Protein AF-A0A545AW33-F1 (afdb_monomer)

Secondary structure (DSSP, 8-state):
--HHHHHHHHHHHHHHHHHHHHHHHHHHHHHHHHHHHHS-------------S--PPPS---S------------PPPSS---TTTHHHHHHHHTTTT--S-------------PPPP---------PPP-PPPP---------PPPPP--------HHHHHHHHHHHHHHHHHHHHHHHHHHHHHHHHHHTS-HHHHHHHHHHHHHHHHHHHHHHHHHHHHHHHHHHHHHHHHHHHHHHHHHHHHHHHHHHHTS-SSS-HHHHH-HHHHHHHHHHHHS-GGG-PPPPHHHHHHHHHTTEEEEE-TTS-EEEEE-----HHHHHHHHHHHHHHHHHHTTS------

Radius of gyration: 37.89 Å; Cα contacts (8 Å, |Δi|>4): 100; chains: 1; bounding box: 106×71×107 Å

Mean predicted aligned error: 19.41 Å

Sequence (346 aa):
MPSSVLLALVVAAGVLILMPALAHRYDTALRGQAELRASSMRVLPRERRRRTVPSGGPVRPPTSLIVPAAVRTAHGVTAEGRDLTAVRASLVREVLDGAGAGAPVSGARTRVRVRRPANGNRPTSAVPIPVSAMPVAANRPVSVVPAPPSARPTVVPAAAVRRAAELQRARRRRLVLILAALVVGQAVVGLFLGAAFLIGAVVSAVVAAGLLGRLRAVAAERQKREAQERHAQALVARARAHRAEAFVRRALRQVPAGADREAWLGSEAVGAAAGWLAMPRAERERPARDVVRVLAAAGREVYLAADGAWAVRPVAVATRDSVRRDAVARREARAAEARLPRVVNG

Foldseek 3Di:
DPPVVVVVVVVVVVCVVCVVVVVVVVVVVVVVVVCVVVCPPPPPPPPPDPPPDDDPDDPDDPDDDPDDDDDDDDDDDDPDDDDPVVVVVVVVVVVVVPPDDDDDDDDDDDDDDDDDDDDDDDDDDDDDDDDDDDDDDDDDDDPPDPDPPDDDPPPDPPVVVVVVVVVVVVVVVVVVVVVVVVLVVLVVVLVPVDDVSVVVNVVVVVVVVVVVVVVVVVVVVVVVVVVVVVVVVVVLLVVLLVVLLVLLVVLLVPQPPPDPVCVVLDPVLSSLLSVLRSDDQVPRDDRDPSNQVSQVSSQWHWDQDPVRTIDIDRNPPCPVVNVVVVVVVVVVVVVVVVPPPPPPDD

pLDDT: mean 71.23, std 19.57, range [34.59, 97.12]

InterPro domains:
  IPR053779 Gephyrin-like molybdotransferase receptor GlpR [PF28211] (2-258)

Solvent-accessible surface area (backbone atoms only — not comparable to full-atom values): 21928 Å² total; per-residue (Å²): 130,65,68,68,57,56,52,51,50,52,51,51,50,52,52,62,68,45,43,63,63,54,50,52,58,52,47,50,53,51,47,50,52,46,47,56,67,69,46,65,76,74,75,69,77,78,73,74,75,80,73,94,61,98,66,86,74,76,90,77,74,80,94,75,79,93,71,89,89,77,90,89,83,85,87,82,84,72,98,62,102,66,79,67,71,60,62,60,56,52,62,59,47,63,70,64,72,72,78,79,82,90,84,92,76,84,90,77,90,80,81,84,78,85,80,79,84,80,90,76,88,80,85,90,79,90,76,91,77,89,79,81,87,74,84,85,76,78,89,72,84,78,80,77,75,78,77,74,80,76,76,72,79,78,77,74,56,72,68,59,58,52,55,53,55,52,53,53,53,55,52,51,52,52,54,51,51,53,50,50,50,50,52,51,51,52,51,57,56,40,71,74,69,45,77,75,42,56,59,53,50,53,53,49,49,52,52,50,51,52,51,51,50,53,53,48,52,56,50,50,53,51,51,50,50,53,49,51,51,50,52,52,52,50,51,53,49,52,57,34,36,53,50,25,42,53,47,53,56,52,30,55,68,70,44,78,88,85,60,74,54,65,80,73,58,39,73,64,31,54,49,50,34,19,53,58,60,35,45,57,55,90,73,36,65,87,72,55,72,55,30,52,50,53,36,43,64,42,46,26,41,78,44,76,41,96,86,73,29,50,43,77,42,72,47,73,74,67,46,71,64,51,52,48,49,52,52,48,51,52,50,51,53,54,54,53,60,72,65,51,78,82,80,75,83,126

Structure (mmCIF, N/CA/C/O backbone):
data_AF-A0A545AW33-F1
#
_entry.id   AF-A0A545AW33-F1
#
loop_
_atom_site.group_PDB
_atom_site.id
_atom_site.type_symbol
_atom_site.label_atom_id
_atom_site.label_alt_id
_atom_site.label_comp_id
_atom_site.label_asym_id
_atom_site.label_entity_id
_atom_site.label_seq_id
_atom_site.pdbx_PDB_ins_code
_atom_site.Cartn_x
_atom_site.Cartn_y
_atom_site.Cartn_z
_atom_site.occupancy
_atom_site.B_iso_or_equiv
_atom_site.auth_seq_id
_atom_site.auth_comp_id
_atom_site.auth_asym_id
_atom_site.auth_atom_id
_atom_site.pdbx_PDB_model_num
ATOM 1 N N . MET A 1 1 ? 33.187 8.776 -54.101 1.00 64.44 1 MET A N 1
ATOM 2 C CA . MET A 1 1 ? 31.846 8.243 -53.766 1.00 64.44 1 MET A CA 1
ATOM 3 C C . MET A 1 1 ? 30.802 8.981 -54.587 1.00 64.44 1 MET A C 1
ATOM 5 O O . MET A 1 1 ? 30.970 10.185 -54.748 1.00 64.44 1 MET A O 1
ATOM 9 N N . PRO A 1 2 ? 29.767 8.306 -55.115 1.00 78.69 2 PRO A N 1
ATOM 10 C CA . PRO A 1 2 ? 28.692 8.983 -55.836 1.00 78.69 2 PRO A CA 1
ATOM 11 C C . PRO A 1 2 ? 27.936 9.930 -54.892 1.00 78.69 2 PRO A C 1
ATOM 13 O O . PRO A 1 2 ? 27.683 9.599 -53.732 1.00 78.69 2 PRO A O 1
ATOM 16 N N . SER A 1 3 ? 27.591 11.119 -55.384 1.00 81.75 3 SER A N 1
ATOM 17 C CA . SER A 1 3 ? 26.917 12.191 -54.632 1.00 81.75 3 SER A CA 1
ATOM 18 C C . SER A 1 3 ? 25.607 11.741 -53.974 1.00 81.75 3 SER A C 1
ATOM 20 O O . SER A 1 3 ? 25.269 12.208 -52.887 1.00 81.75 3 SER A O 1
ATOM 22 N N . SER A 1 4 ? 24.915 10.771 -54.574 1.00 73.81 4 SER A N 1
ATOM 23 C CA . SER A 1 4 ? 23.708 10.142 -54.028 1.00 73.81 4 SER A CA 1
ATOM 24 C C . SER A 1 4 ? 23.933 9.462 -52.672 1.00 73.81 4 SER A C 1
ATOM 26 O O . SER A 1 4 ? 23.062 9.524 -51.807 1.00 73.81 4 SER A O 1
ATOM 28 N N . VAL A 1 5 ? 25.110 8.871 -52.444 1.00 83.31 5 VAL A N 1
ATOM 29 C CA . VAL A 1 5 ? 25.448 8.203 -51.175 1.00 83.31 5 VAL A CA 1
ATOM 30 C C . VAL A 1 5 ? 25.706 9.226 -50.072 1.00 83.31 5 VAL A C 1
ATOM 32 O O . VAL A 1 5 ? 25.250 9.041 -48.945 1.00 83.31 5 VAL A O 1
ATOM 35 N N . LEU A 1 6 ? 26.368 10.340 -50.398 1.00 81.50 6 LEU A N 1
ATOM 36 C CA . LEU A 1 6 ? 26.560 11.443 -49.452 1.00 81.50 6 LEU A CA 1
ATOM 37 C C . LEU A 1 6 ? 25.220 12.059 -49.046 1.00 81.50 6 LEU A C 1
ATOM 39 O O . LEU A 1 6 ? 24.986 12.300 -47.864 1.00 81.50 6 LEU A O 1
ATOM 43 N N . LEU A 1 7 ? 24.317 12.250 -50.007 1.00 83.06 7 LEU A N 1
ATOM 44 C CA . LEU A 1 7 ? 23.007 12.836 -49.744 1.00 83.06 7 LEU A CA 1
ATOM 45 C C . LEU A 1 7 ? 22.130 11.900 -48.895 1.00 83.06 7 LEU A C 1
ATOM 47 O O . LEU A 1 7 ? 21.500 12.352 -47.940 1.00 83.06 7 LEU A O 1
ATOM 51 N N . ALA A 1 8 ? 22.169 10.590 -49.158 1.00 81.81 8 ALA A N 1
ATOM 52 C CA . ALA A 1 8 ? 21.489 9.590 -48.334 1.00 81.81 8 ALA A CA 1
ATOM 53 C C . ALA A 1 8 ? 22.017 9.562 -46.889 1.00 81.81 8 ALA A C 1
ATOM 55 O O . ALA A 1 8 ? 21.226 9.488 -45.948 1.00 81.81 8 ALA A O 1
ATOM 56 N N . LEU A 1 9 ? 23.335 9.678 -46.697 1.00 84.12 9 LEU A N 1
ATOM 57 C CA . LEU A 1 9 ? 23.948 9.730 -45.367 1.00 84.12 9 LEU A CA 1
ATOM 58 C C . LEU A 1 9 ? 23.568 11.000 -44.601 1.00 84.12 9 LEU A C 1
ATOM 60 O O . LEU A 1 9 ? 23.257 10.920 -43.413 1.00 84.12 9 LEU A O 1
ATOM 64 N N . VAL A 1 10 ? 23.534 12.154 -45.271 1.00 86.81 10 VAL A N 1
ATOM 65 C CA . VAL A 1 10 ? 23.119 13.426 -44.656 1.00 86.81 10 VAL A CA 1
ATOM 66 C C . VAL A 1 10 ? 21.647 13.380 -44.245 1.00 86.81 10 VAL A C 1
ATOM 68 O O . VAL A 1 10 ? 21.312 13.772 -43.126 1.00 86.81 10 VAL A O 1
ATOM 71 N N . VAL A 1 11 ? 20.770 12.846 -45.099 1.00 90.38 11 VAL A N 1
ATOM 72 C CA . VAL A 1 11 ? 19.343 12.691 -44.775 1.00 90.38 11 VAL A CA 1
ATOM 73 C C . VAL A 1 11 ? 19.150 11.708 -43.618 1.00 90.38 11 VAL A C 1
ATOM 75 O O . VAL A 1 11 ? 18.436 12.021 -42.665 1.00 90.38 11 VAL A O 1
ATOM 78 N N . ALA A 1 12 ? 19.819 10.553 -43.646 1.00 82.50 12 ALA A N 1
ATOM 79 C CA . ALA A 1 12 ? 19.737 9.566 -42.572 1.00 82.50 12 ALA A CA 1
ATOM 80 C C . ALA A 1 12 ? 20.233 10.134 -41.231 1.00 82.50 12 ALA A C 1
ATOM 82 O O . ALA A 1 12 ? 19.574 9.949 -40.207 1.00 82.50 12 ALA A O 1
ATOM 83 N N . ALA A 1 13 ? 21.342 10.882 -41.236 1.00 87.75 13 ALA A N 1
ATOM 84 C CA . ALA A 1 13 ? 21.862 11.560 -40.050 1.00 87.75 13 ALA A CA 1
ATOM 85 C C . ALA A 1 13 ? 20.891 12.634 -39.531 1.00 87.75 13 ALA A C 1
ATOM 87 O O . ALA A 1 13 ? 20.625 12.691 -38.329 1.00 87.75 13 ALA A O 1
ATOM 88 N N . GLY A 1 14 ? 20.301 13.431 -40.428 1.00 86.00 14 GLY A N 1
ATOM 89 C CA . GLY A 1 14 ? 19.296 14.436 -40.076 1.00 86.00 14 GLY A CA 1
ATOM 90 C C . GLY A 1 14 ? 18.062 13.826 -39.405 1.00 86.00 14 GLY A C 1
ATOM 91 O O . GLY A 1 14 ? 17.615 14.313 -38.365 1.00 86.00 14 GLY A O 1
ATOM 92 N N . VAL A 1 15 ? 17.552 12.711 -39.934 1.00 84.00 15 VAL A N 1
ATOM 93 C CA . VAL A 1 15 ? 16.412 11.989 -39.340 1.00 84.00 15 VAL A CA 1
ATOM 94 C C . VAL A 1 15 ? 16.775 11.399 -37.974 1.00 84.00 15 VAL A C 1
ATOM 96 O O . VAL A 1 15 ? 15.975 11.487 -37.038 1.00 84.00 15 VAL A O 1
ATOM 99 N N . LEU A 1 16 ? 17.984 10.849 -37.821 1.00 82.44 16 LEU A N 1
ATOM 100 C CA . LEU A 1 16 ? 18.437 10.267 -36.554 1.00 82.44 16 LEU A CA 1
ATOM 101 C C . LEU A 1 16 ? 18.544 11.321 -35.440 1.00 82.44 16 LEU A C 1
ATOM 103 O O . LEU A 1 16 ? 18.151 11.059 -34.303 1.00 82.44 16 LEU A O 1
ATOM 107 N N . ILE A 1 17 ? 19.027 12.521 -35.777 1.00 86.06 17 ILE A N 1
ATOM 108 C CA . ILE A 1 17 ? 19.131 13.659 -34.850 1.00 86.06 17 ILE A CA 1
ATOM 109 C C . ILE A 1 17 ? 17.742 14.173 -34.447 1.00 86.06 17 ILE A C 1
ATOM 111 O O . ILE A 1 17 ? 17.549 14.590 -33.304 1.00 86.06 17 ILE A O 1
ATOM 115 N N . LEU A 1 18 ? 16.757 14.118 -35.349 1.00 77.19 18 LEU A N 1
ATOM 116 C CA . LEU A 1 18 ? 15.398 14.601 -35.083 1.00 77.19 18 LEU A CA 1
ATOM 117 C C . LEU A 1 18 ? 14.534 13.593 -34.303 1.00 77.19 18 LEU A C 1
ATOM 119 O O . LEU A 1 18 ? 13.538 13.968 -33.675 1.00 77.19 18 LEU A O 1
ATOM 123 N N . MET A 1 19 ? 14.916 12.315 -34.300 1.00 74.56 19 MET A N 1
ATOM 124 C CA . MET A 1 19 ? 14.133 11.240 -33.692 1.00 74.56 19 MET A CA 1
ATOM 125 C C . MET A 1 19 ? 13.855 11.424 -32.181 1.00 74.56 19 MET A C 1
ATOM 127 O O . MET A 1 19 ? 12.714 11.205 -31.767 1.00 74.56 19 MET A O 1
ATOM 131 N N . PRO A 1 20 ? 14.805 11.877 -31.334 1.00 69.00 20 PRO A N 1
ATOM 132 C CA . PRO A 1 20 ? 14.549 12.128 -29.914 1.00 69.00 20 PRO A CA 1
ATOM 133 C C . PRO A 1 20 ? 13.542 13.260 -29.677 1.00 69.00 20 PRO A C 1
ATOM 135 O O . PRO A 1 20 ? 12.735 13.183 -28.750 1.00 69.00 20 PRO A O 1
ATOM 138 N N . ALA A 1 21 ? 13.555 14.294 -30.526 1.00 70.38 21 ALA A N 1
ATOM 139 C CA . ALA A 1 21 ? 12.619 15.413 -30.436 1.00 70.38 21 ALA A CA 1
ATOM 140 C C . ALA A 1 21 ? 11.190 14.979 -30.801 1.00 70.38 21 ALA A C 1
ATOM 142 O O . ALA A 1 21 ? 10.225 15.364 -30.134 1.00 70.38 21 ALA A O 1
ATOM 143 N N . LEU A 1 22 ? 11.060 14.113 -31.811 1.00 68.12 22 LEU A N 1
ATOM 144 C CA . LEU A 1 22 ? 9.791 13.486 -32.180 1.00 68.12 22 LEU A CA 1
ATOM 145 C C . LEU A 1 22 ? 9.296 12.537 -31.082 1.00 68.12 22 LEU A C 1
ATOM 147 O O . LEU A 1 22 ? 8.129 12.605 -30.693 1.00 68.12 22 LEU A O 1
ATOM 151 N N . ALA A 1 23 ? 10.186 11.716 -30.521 1.00 72.88 23 ALA A N 1
ATOM 152 C CA . ALA A 1 23 ? 9.851 10.812 -29.427 1.00 72.88 23 ALA A CA 1
ATOM 153 C C . ALA A 1 23 ? 9.357 11.580 -28.193 1.00 72.88 23 ALA A C 1
ATOM 155 O O . ALA A 1 23 ? 8.345 11.196 -27.619 1.00 72.88 23 ALA A O 1
ATOM 156 N N . HIS A 1 24 ? 9.988 12.701 -27.822 1.00 71.69 24 HIS A N 1
ATOM 157 C CA . HIS A 1 24 ? 9.529 13.517 -26.693 1.00 71.69 24 HIS A CA 1
ATOM 158 C C . HIS A 1 24 ? 8.137 14.122 -26.895 1.00 71.69 24 HIS A C 1
ATOM 160 O O . HIS A 1 24 ? 7.363 14.146 -25.939 1.00 71.69 24 HIS A O 1
ATOM 166 N N . ARG A 1 25 ? 7.778 14.557 -28.110 1.00 67.19 25 ARG A N 1
ATOM 167 C CA . ARG A 1 25 ? 6.422 15.070 -28.387 1.00 67.19 25 ARG A CA 1
ATOM 168 C C . ARG A 1 25 ? 5.348 13.985 -28.332 1.00 67.19 25 ARG A C 1
ATOM 170 O O . ARG A 1 25 ? 4.241 14.245 -27.869 1.00 67.19 25 ARG A O 1
ATOM 177 N N . TYR A 1 26 ? 5.662 12.773 -28.779 1.00 61.72 26 TYR A N 1
ATOM 178 C CA . TYR A 1 26 ? 4.726 11.656 -28.660 1.00 61.72 26 TYR A CA 1
ATOM 179 C C . TYR A 1 26 ? 4.608 11.160 -27.218 1.00 61.72 26 TYR A C 1
ATOM 181 O O . TYR A 1 26 ? 3.514 10.813 -26.772 1.00 61.72 26 TYR A O 1
ATOM 189 N N . ASP A 1 27 ? 5.705 11.186 -26.460 1.00 64.88 27 ASP A N 1
ATOM 190 C CA . ASP A 1 27 ? 5.704 10.752 -25.067 1.00 64.88 27 ASP A CA 1
ATOM 191 C C . ASP A 1 27 ? 4.946 11.742 -24.170 1.00 64.88 27 ASP A C 1
ATOM 193 O O . ASP A 1 27 ? 4.260 11.308 -23.254 1.00 64.88 27 ASP A O 1
ATOM 197 N N . THR A 1 28 ? 4.960 13.056 -24.438 1.00 68.31 28 THR A N 1
ATOM 198 C CA . THR A 1 28 ? 4.117 14.013 -23.690 1.00 68.31 28 THR A CA 1
ATOM 199 C C . THR A 1 28 ? 2.630 13.815 -23.963 1.00 68.31 28 THR A C 1
ATOM 201 O O . THR A 1 28 ? 1.834 13.908 -23.031 1.00 68.31 28 THR A O 1
ATOM 204 N N . ALA A 1 29 ? 2.242 13.475 -25.194 1.00 66.81 29 ALA A N 1
ATOM 205 C CA . ALA A 1 29 ? 0.855 13.148 -25.522 1.00 66.81 29 ALA A CA 1
ATOM 206 C C . ALA A 1 29 ? 0.405 11.837 -24.8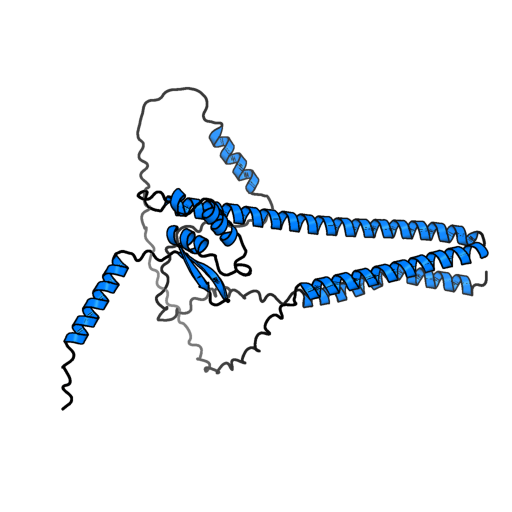52 1.00 66.81 29 ALA A C 1
ATOM 208 O O . ALA A 1 29 ? -0.673 11.776 -24.257 1.00 66.81 29 ALA A O 1
ATOM 209 N N . LEU A 1 30 ? 1.250 10.802 -24.878 1.00 62.47 30 LEU A N 1
ATOM 210 C CA . LEU A 1 30 ? 0.979 9.526 -24.212 1.00 62.47 30 LEU A CA 1
ATOM 211 C C . LEU A 1 30 ? 0.976 9.660 -22.688 1.00 62.47 30 LEU A C 1
ATOM 213 O O . LEU A 1 30 ? 0.156 9.032 -22.020 1.00 62.47 30 LEU A O 1
ATOM 217 N N . ARG A 1 31 ? 1.846 10.505 -22.134 1.00 71.06 31 ARG A N 1
ATOM 218 C CA . ARG A 1 31 ? 1.913 10.802 -20.701 1.00 71.06 31 ARG A CA 1
ATOM 219 C C . ARG A 1 31 ? 0.747 11.670 -20.255 1.00 71.06 31 ARG A C 1
ATOM 221 O O . ARG A 1 31 ? 0.170 11.359 -19.228 1.00 71.06 31 ARG A O 1
ATOM 228 N N . GLY A 1 32 ? 0.310 12.631 -21.069 1.00 71.06 32 GLY A N 1
ATOM 229 C CA . GLY A 1 32 ? -0.925 13.384 -20.852 1.00 71.06 32 GLY A CA 1
ATOM 230 C C . GLY A 1 32 ? -2.165 12.488 -20.898 1.00 71.06 32 GLY A C 1
ATOM 231 O O . GLY A 1 32 ? -3.019 12.576 -20.024 1.00 71.06 32 GLY A O 1
ATOM 232 N N . GLN A 1 33 ? -2.251 11.544 -21.841 1.00 67.62 33 GLN A N 1
ATOM 233 C CA . GLN A 1 33 ? -3.341 10.558 -21.866 1.00 67.62 33 GLN A CA 1
ATOM 234 C C . GLN A 1 33 ? -3.271 9.559 -20.705 1.00 67.62 33 GLN A C 1
ATOM 236 O O . GLN A 1 33 ? -4.307 9.161 -20.173 1.00 67.62 33 GLN A O 1
ATOM 241 N N . ALA A 1 34 ? -2.071 9.137 -20.302 1.00 66.31 34 ALA A N 1
ATOM 242 C CA . ALA A 1 34 ? -1.880 8.280 -19.137 1.00 66.31 34 ALA A CA 1
ATOM 243 C C . ALA A 1 34 ? -2.221 9.022 -17.839 1.00 66.31 34 ALA A C 1
ATOM 245 O O . ALA A 1 34 ? -2.851 8.438 -16.965 1.00 66.31 34 ALA A O 1
ATOM 246 N N . GLU A 1 35 ? -1.886 10.307 -17.737 1.00 62.84 35 GLU A N 1
ATOM 247 C CA . GLU A 1 35 ? -2.271 11.185 -16.635 1.00 62.84 35 GLU A CA 1
ATOM 248 C C . GLU A 1 35 ? -3.772 11.456 -16.637 1.00 62.84 35 GLU A C 1
ATOM 250 O O . GLU A 1 35 ? -4.360 11.433 -15.572 1.00 62.84 35 GLU A O 1
ATOM 255 N N . LEU A 1 36 ? -4.438 11.602 -17.783 1.00 70.44 36 LEU A N 1
ATOM 256 C CA . LEU A 1 36 ? -5.902 11.710 -17.843 1.00 70.44 36 LEU A CA 1
ATOM 257 C C . LEU A 1 36 ? -6.609 10.397 -17.468 1.00 70.44 36 LEU A C 1
ATOM 259 O O . LEU A 1 36 ? -7.690 10.424 -16.888 1.00 70.44 36 LEU A O 1
ATOM 263 N N . ARG A 1 37 ? -6.008 9.238 -17.773 1.00 63.75 37 ARG A N 1
ATOM 264 C CA . ARG A 1 37 ? -6.542 7.921 -17.376 1.00 63.75 37 ARG A CA 1
ATOM 265 C C . ARG A 1 37 ? -6.257 7.577 -15.912 1.00 63.75 37 ARG A C 1
ATOM 267 O O . ARG A 1 37 ? -7.078 6.922 -15.280 1.00 63.75 37 ARG A O 1
ATOM 274 N N . ALA A 1 38 ? -5.102 7.983 -15.384 1.00 59.34 38 ALA A N 1
ATOM 275 C CA . ALA A 1 38 ? -4.698 7.740 -13.997 1.00 59.34 38 ALA A CA 1
ATOM 276 C C . ALA A 1 38 ? -5.258 8.798 -13.037 1.00 59.34 38 ALA A C 1
ATOM 278 O O . ALA A 1 38 ? -5.624 8.488 -11.905 1.00 59.34 38 ALA A O 1
ATOM 279 N N . SER A 1 39 ? -5.375 10.041 -13.497 1.00 46.09 39 SER A N 1
ATOM 280 C CA . SER A 1 39 ? -6.126 11.101 -12.841 1.00 46.09 39 SER A CA 1
ATOM 281 C C . SER A 1 39 ? -7.592 10.889 -13.189 1.00 46.09 39 SER A C 1
ATOM 283 O O . SER A 1 39 ? -8.178 11.586 -14.013 1.00 46.09 39 SER A O 1
ATOM 285 N N . SER A 1 40 ? -8.198 9.890 -12.542 1.00 52.78 40 SER A N 1
ATOM 286 C CA . SER A 1 40 ? -9.636 9.887 -12.303 1.00 52.78 40 SER A CA 1
ATOM 287 C C . SER A 1 40 ? -9.937 11.210 -11.619 1.00 52.78 40 SER A C 1
ATOM 289 O O . SER A 1 40 ? -9.693 11.338 -10.418 1.00 52.78 40 SER A O 1
ATOM 291 N N . MET A 1 41 ? -10.317 12.195 -12.432 1.00 47.88 41 MET A N 1
ATOM 292 C CA . MET A 1 41 ? -10.675 13.566 -12.115 1.00 47.88 41 MET A CA 1
ATOM 293 C C . MET A 1 41 ? -11.157 13.622 -10.670 1.00 47.88 41 MET A C 1
ATOM 295 O O . MET A 1 41 ? -12.311 13.317 -10.368 1.00 47.88 41 MET A O 1
ATOM 299 N N . ARG A 1 42 ? -10.220 13.883 -9.746 1.00 49.56 42 ARG A N 1
ATOM 300 C CA . ARG A 1 42 ? -10.541 14.021 -8.334 1.00 49.56 42 ARG A CA 1
ATOM 301 C C . ARG A 1 42 ? -11.312 15.316 -8.341 1.00 49.56 42 ARG A C 1
ATOM 303 O O . ARG A 1 42 ? -10.714 16.385 -8.436 1.00 49.56 42 ARG A O 1
ATOM 310 N N . VAL A 1 43 ? -12.634 15.196 -8.397 1.00 48.41 43 VAL A N 1
ATOM 311 C CA . VAL A 1 43 ? -13.564 16.293 -8.209 1.00 48.41 43 VAL A CA 1
ATOM 312 C C . VAL A 1 43 ? -13.150 16.884 -6.875 1.00 48.41 43 VAL A C 1
ATOM 314 O O . VAL A 1 43 ? -13.472 16.343 -5.821 1.00 48.41 43 VAL A O 1
ATOM 317 N N . LEU A 1 44 ? -12.323 17.929 -6.929 1.00 52.50 44 LEU A N 1
ATOM 318 C CA . LEU A 1 44 ? -12.083 18.800 -5.803 1.00 52.50 44 LEU A CA 1
ATOM 319 C C . LEU A 1 44 ? -13.489 19.226 -5.402 1.00 52.50 44 LEU A C 1
ATOM 321 O O . LEU A 1 44 ? -14.168 19.852 -6.227 1.00 52.50 44 LEU A O 1
ATOM 325 N N . PRO A 1 45 ? -13.988 18.830 -4.218 1.00 51.44 45 PRO A N 1
ATOM 326 C CA . PRO A 1 45 ? -15.232 19.387 -3.741 1.00 51.44 45 PRO A CA 1
ATOM 327 C C . PRO A 1 45 ? -15.010 20.895 -3.763 1.00 51.44 45 PRO A C 1
ATOM 329 O O . PRO A 1 45 ? -14.112 21.411 -3.099 1.00 51.44 45 PRO A O 1
ATOM 332 N N . ARG A 1 46 ? -15.748 21.590 -4.634 1.00 52.75 46 ARG A N 1
ATOM 333 C CA . ARG A 1 46 ? -15.773 23.047 -4.677 1.00 52.75 46 ARG A CA 1
ATOM 334 C C . ARG A 1 46 ? -16.361 23.462 -3.339 1.00 52.75 46 ARG A C 1
ATOM 336 O O . ARG A 1 46 ? -17.577 23.557 -3.187 1.00 52.75 46 ARG A O 1
ATOM 343 N N . GLU A 1 47 ? -15.497 23.630 -2.348 1.00 53.59 47 GLU A N 1
ATOM 344 C CA . GLU A 1 47 ? -15.858 24.223 -1.080 1.00 53.59 47 GLU A CA 1
ATOM 345 C C . GLU A 1 47 ? -16.351 25.623 -1.425 1.00 53.59 47 GLU A C 1
ATOM 347 O O . GLU A 1 47 ? -15.600 26.477 -1.904 1.00 53.59 47 GLU A O 1
ATOM 352 N N . ARG A 1 48 ? -17.677 25.795 -1.350 1.00 52.47 48 ARG A N 1
ATOM 353 C CA . ARG A 1 48 ? -18.349 27.044 -1.690 1.00 52.47 48 ARG A CA 1
ATOM 354 C C . ARG A 1 48 ? -17.686 28.136 -0.864 1.00 52.47 48 ARG A C 1
ATOM 356 O O . ARG A 1 48 ? -17.898 28.208 0.345 1.00 52.47 48 ARG A O 1
ATOM 363 N N . ARG A 1 49 ? -16.902 28.992 -1.529 1.00 55.50 49 ARG A N 1
ATOM 364 C CA . ARG A 1 49 ? -16.472 30.281 -0.985 1.00 55.50 49 ARG A CA 1
ATOM 365 C C . ARG A 1 49 ? -17.689 30.908 -0.314 1.00 55.50 49 ARG A C 1
ATOM 367 O O . ARG A 1 49 ? -18.722 31.100 -0.960 1.00 55.50 49 ARG A O 1
ATOM 374 N N . ARG A 1 50 ? -17.571 31.162 0.990 1.00 49.94 50 ARG A N 1
ATOM 375 C CA . ARG A 1 50 ? -18.580 31.879 1.766 1.00 49.94 50 ARG A CA 1
ATOM 376 C C . ARG A 1 50 ? -18.875 33.180 1.029 1.00 49.94 50 ARG A C 1
ATOM 378 O O . ARG A 1 50 ? -17.985 34.008 0.865 1.00 49.94 50 ARG A O 1
ATOM 385 N N . ARG A 1 51 ? -20.109 33.325 0.545 1.00 49.19 51 ARG A N 1
ATOM 386 C CA . ARG A 1 51 ? -20.611 34.603 0.045 1.00 49.19 51 ARG A CA 1
ATOM 387 C C . ARG A 1 51 ? -20.551 35.585 1.211 1.00 49.19 51 ARG A C 1
ATOM 389 O O . ARG A 1 51 ? -21.243 35.397 2.205 1.00 49.19 51 ARG A O 1
ATOM 396 N N . THR A 1 52 ? -19.722 36.613 1.093 1.00 52.50 52 THR A N 1
ATOM 397 C CA . THR A 1 52 ? -19.723 37.800 1.957 1.00 52.50 52 THR A CA 1
ATOM 398 C C . THR A 1 52 ? -20.839 38.745 1.518 1.00 52.50 52 THR A C 1
ATOM 400 O O . THR A 1 52 ? -20.592 39.892 1.166 1.00 52.50 52 THR A O 1
ATOM 403 N N . VAL A 1 53 ? -22.072 38.238 1.483 1.00 50.38 53 VAL A N 1
ATOM 404 C CA . VAL A 1 53 ? -23.273 39.062 1.327 1.00 50.38 53 VAL A CA 1
ATOM 405 C C . VAL A 1 53 ? -24.246 38.630 2.424 1.00 50.38 53 VAL A C 1
ATOM 407 O O . VAL A 1 53 ? -24.593 37.444 2.471 1.00 50.38 53 VAL A O 1
ATOM 410 N N . PRO A 1 54 ? -24.659 39.539 3.323 1.00 50.75 54 PRO A N 1
ATOM 411 C CA . PRO A 1 54 ? -25.619 39.241 4.373 1.00 50.75 54 PRO A CA 1
ATOM 412 C C . PRO A 1 54 ? -26.997 39.096 3.724 1.00 50.75 54 PRO A C 1
ATOM 414 O O . PRO A 1 54 ? -27.719 40.065 3.532 1.00 50.75 54 PRO A O 1
ATOM 417 N N . SER A 1 55 ? -27.346 37.875 3.334 1.00 50.72 55 SER A N 1
ATOM 418 C CA . SER A 1 55 ? -28.732 37.514 3.030 1.00 50.72 55 SER A CA 1
ATOM 419 C C . SER A 1 55 ? -29.248 36.664 4.183 1.00 50.72 55 SER A C 1
ATOM 421 O O . SER A 1 55 ? -28.521 35.814 4.702 1.00 50.72 55 SER A O 1
ATOM 423 N N . GLY A 1 56 ? -30.462 36.991 4.632 1.00 56.44 56 GLY A N 1
ATOM 424 C CA . GLY A 1 56 ? -31.110 36.441 5.818 1.00 56.44 56 GLY A CA 1
ATOM 425 C C . GLY A 1 56 ? -30.990 34.924 5.888 1.00 56.44 56 GLY A C 1
ATOM 426 O O . GLY A 1 56 ? -31.278 34.212 4.926 1.00 56.44 56 GLY A O 1
ATOM 427 N N . GLY A 1 57 ? -30.507 34.448 7.033 1.00 52.59 57 GLY A N 1
ATOM 428 C CA . GLY A 1 57 ? -30.333 33.028 7.282 1.00 52.59 57 GLY A CA 1
ATOM 429 C C . GLY A 1 57 ? -31.660 32.262 7.198 1.00 52.59 57 GLY A C 1
ATOM 430 O O . GLY A 1 57 ? -32.729 32.837 7.403 1.00 52.59 57 GLY A O 1
ATOM 431 N N . PRO A 1 58 ? -31.605 30.953 6.917 1.00 48.81 58 PRO A N 1
ATOM 432 C CA . PRO A 1 58 ? -32.781 30.098 6.930 1.00 48.81 58 PRO A CA 1
ATOM 433 C C . PRO A 1 58 ? -33.423 30.088 8.325 1.00 48.81 58 PRO A C 1
ATOM 435 O O . PRO A 1 58 ? -32.795 29.722 9.321 1.00 48.81 58 PRO A O 1
ATOM 438 N N . VAL A 1 59 ? -34.695 30.482 8.381 1.00 50.19 59 VAL A N 1
ATOM 439 C CA . VAL A 1 59 ? -35.566 30.305 9.544 1.00 50.19 59 VAL A CA 1
ATOM 440 C C . VAL A 1 59 ? -35.753 28.796 9.740 1.00 50.19 59 VAL A C 1
ATOM 442 O O . VAL A 1 59 ? -36.435 28.155 8.947 1.00 50.19 59 VAL A O 1
ATOM 445 N N . ARG A 1 60 ? -35.129 28.264 10.804 1.00 47.31 60 ARG A N 1
ATOM 446 C CA . ARG A 1 60 ? -34.999 26.850 11.240 1.00 47.31 60 ARG A CA 1
ATOM 447 C C . ARG A 1 60 ? -33.749 26.104 10.740 1.00 47.31 60 ARG A C 1
ATOM 449 O O . ARG A 1 60 ? -33.815 25.361 9.762 1.00 47.31 60 ARG A O 1
ATOM 456 N N . PRO A 1 61 ? -32.621 26.194 11.468 1.00 50.06 61 PRO A N 1
ATOM 457 C CA . PRO A 1 61 ? -31.587 25.169 11.390 1.00 50.06 61 PRO A CA 1
ATOM 458 C C . PRO A 1 61 ? -32.066 23.865 12.065 1.00 50.06 61 PRO A C 1
ATOM 460 O O . PRO A 1 61 ? -32.741 23.929 13.096 1.00 50.06 61 PRO A O 1
ATOM 463 N N . PRO A 1 62 ? -31.717 22.678 11.535 1.00 44.34 62 PRO A N 1
ATOM 464 C CA . PRO A 1 62 ? -31.923 21.421 12.240 1.00 44.34 62 PRO A CA 1
ATOM 465 C C . PRO A 1 62 ? -31.033 21.367 13.485 1.00 44.34 62 PRO A C 1
ATOM 467 O O . PRO A 1 62 ? -29.825 21.609 13.439 1.00 44.34 62 PRO A O 1
ATOM 470 N N . THR A 1 63 ? -31.661 21.048 14.610 1.00 54.03 63 THR A N 1
ATOM 471 C CA . THR A 1 63 ? -31.055 20.897 15.929 1.00 54.03 63 THR A CA 1
ATOM 472 C C . THR A 1 63 ? -30.116 19.693 15.958 1.00 54.03 63 THR A C 1
ATOM 474 O O . THR A 1 63 ? -30.495 18.607 16.382 1.00 54.03 63 THR A O 1
ATOM 477 N N . SER A 1 64 ? -28.868 19.858 15.535 1.00 51.41 64 SER A N 1
ATOM 478 C CA . SER A 1 64 ? -27.801 18.960 15.976 1.00 51.41 64 SER A CA 1
ATOM 479 C C . SER A 1 64 ? -26.434 19.608 15.815 1.00 51.41 64 SER A C 1
ATOM 481 O O . SER A 1 64 ? -26.103 20.088 14.735 1.00 51.41 64 SER A O 1
ATOM 483 N N . LEU A 1 65 ? -25.640 19.492 16.883 1.00 44.19 65 LEU A N 1
ATOM 484 C CA . LEU A 1 65 ? -24.221 19.838 17.026 1.00 44.19 65 LEU A CA 1
ATOM 485 C C . LEU A 1 65 ? -23.923 21.243 17.563 1.00 44.19 65 LEU A C 1
ATOM 487 O O . LEU A 1 65 ? -23.351 22.104 16.901 1.00 44.19 65 LEU A O 1
ATOM 491 N N . ILE A 1 66 ? -24.194 21.398 18.860 1.00 38.94 66 ILE A N 1
ATOM 492 C CA . ILE A 1 66 ? -23.347 22.206 19.739 1.00 38.94 66 ILE A CA 1
ATOM 493 C C . ILE A 1 66 ? -22.027 21.436 19.907 1.00 38.94 66 ILE A C 1
ATOM 495 O O . ILE A 1 66 ? -21.974 20.430 20.612 1.00 38.94 66 ILE A O 1
ATOM 499 N N . VAL A 1 67 ? -20.966 21.896 19.246 1.00 42.56 67 VAL A N 1
ATOM 500 C CA . VAL A 1 67 ? -19.579 21.577 19.612 1.00 42.56 67 VAL A CA 1
ATOM 501 C C . VAL A 1 67 ? -18.966 22.882 20.120 1.00 42.56 67 VAL A C 1
ATOM 503 O O . VAL A 1 67 ? -18.919 23.845 19.352 1.00 42.56 67 VAL A O 1
ATOM 506 N N . PRO A 1 68 ? -18.530 22.976 21.389 1.00 39.81 68 PRO A N 1
ATOM 507 C CA . PRO A 1 68 ? -17.892 24.186 21.885 1.00 39.81 68 PRO A CA 1
ATOM 508 C C . PRO A 1 68 ? -16.556 24.413 21.169 1.00 39.81 68 PRO A C 1
ATOM 510 O O . PRO A 1 68 ? -15.632 23.602 21.235 1.00 39.81 68 PRO A O 1
ATOM 513 N N . ALA A 1 69 ? -16.483 25.544 20.471 1.00 40.56 69 ALA A N 1
ATOM 514 C CA . ALA A 1 69 ? -15.283 26.076 19.858 1.00 40.56 69 ALA A CA 1
ATOM 515 C C . ALA A 1 69 ? -14.377 26.687 20.936 1.00 40.56 69 ALA A C 1
ATOM 517 O O . ALA A 1 69 ? -14.588 27.809 21.387 1.00 40.56 69 ALA A O 1
ATOM 518 N N . ALA A 1 70 ? -13.332 25.961 21.307 1.00 43.75 70 ALA A N 1
ATOM 519 C CA . ALA A 1 70 ? -12.103 26.547 21.816 1.00 43.75 70 ALA A CA 1
ATOM 520 C C . ALA A 1 70 ? -10.945 25.891 21.060 1.00 43.75 70 ALA A C 1
ATOM 522 O O . ALA A 1 70 ? -10.993 24.701 20.765 1.00 43.75 70 ALA A O 1
ATOM 523 N N . VAL A 1 71 ? -9.915 26.683 20.762 1.00 43.09 71 VAL A N 1
ATOM 524 C CA . VAL A 1 71 ? -8.724 26.354 19.956 1.00 43.09 71 VAL A CA 1
ATOM 525 C C . VAL A 1 71 ? -8.901 26.573 18.446 1.00 43.09 71 VAL A C 1
ATOM 527 O O . VAL A 1 71 ? -9.039 25.643 17.655 1.00 43.09 71 VAL A O 1
ATOM 530 N N . ARG A 1 72 ? -8.819 27.846 18.031 1.00 34.97 72 ARG A N 1
ATOM 531 C CA . ARG A 1 72 ? -8.354 28.233 16.686 1.00 34.97 72 ARG A CA 1
ATOM 532 C C . ARG A 1 72 ? -7.768 29.654 16.674 1.00 34.97 72 ARG A C 1
ATOM 534 O O . ARG A 1 72 ? -8.421 30.609 16.283 1.00 34.97 72 ARG A O 1
ATOM 541 N N . THR A 1 73 ? -6.505 29.753 17.066 1.00 40.06 73 THR A N 1
ATOM 542 C CA . THR A 1 73 ? -5.492 30.706 16.575 1.00 40.06 73 THR A CA 1
ATOM 543 C C . THR A 1 73 ? -4.185 29.888 16.583 1.00 40.06 73 THR A C 1
ATOM 545 O O . THR A 1 73 ? -3.992 29.075 17.477 1.00 40.06 73 THR A O 1
ATOM 548 N N . ALA A 1 74 ? -3.280 29.884 15.615 1.00 39.84 74 ALA A N 1
ATOM 549 C CA . ALA A 1 74 ? -3.007 30.761 14.499 1.00 39.84 74 ALA A CA 1
ATOM 550 C C . ALA A 1 74 ? -2.298 29.941 13.406 1.00 39.84 74 ALA A C 1
ATOM 552 O O . ALA A 1 74 ? -1.362 29.208 13.709 1.00 39.84 74 ALA A O 1
ATOM 553 N N . HIS A 1 75 ? -2.698 30.102 12.147 1.00 34.59 75 HIS A N 1
ATOM 554 C CA . HIS A 1 75 ? -1.852 29.802 10.989 1.00 34.59 75 HIS A CA 1
ATOM 555 C C . HIS A 1 75 ? -2.099 30.893 9.946 1.00 34.59 75 HIS A C 1
ATOM 557 O O . HIS A 1 75 ? -2.915 30.743 9.041 1.00 34.59 75 HIS A O 1
ATOM 563 N N . GLY A 1 76 ? -1.431 32.029 10.147 1.00 35.75 76 GLY A N 1
ATOM 564 C CA . GLY A 1 76 ? -1.146 32.983 9.083 1.00 35.75 76 GLY A CA 1
ATOM 565 C C . GLY A 1 76 ? 0.190 32.596 8.461 1.00 35.75 76 GLY A C 1
ATOM 566 O O . GLY A 1 76 ? 1.194 32.523 9.163 1.00 35.75 76 GLY A O 1
ATOM 567 N N . VAL A 1 77 ? 0.166 32.288 7.168 1.00 36.56 77 VAL A N 1
ATOM 568 C CA . VAL A 1 77 ? 1.340 32.096 6.315 1.00 36.56 77 VAL A CA 1
ATOM 569 C C . VAL A 1 77 ? 1.714 33.474 5.774 1.00 36.56 77 VAL A C 1
ATOM 571 O O . VAL A 1 77 ? 0.888 34.106 5.118 1.00 36.56 77 VAL A O 1
ATOM 574 N N . THR A 1 78 ? 2.925 33.949 6.057 1.00 41.44 78 THR A N 1
ATOM 575 C CA . THR A 1 78 ? 3.528 35.092 5.362 1.00 41.44 78 THR A CA 1
ATOM 576 C C . THR A 1 78 ? 4.327 34.608 4.156 1.00 41.44 78 THR A C 1
ATOM 578 O O . THR A 1 78 ? 4.909 33.524 4.154 1.00 41.44 78 THR A O 1
ATOM 581 N N . ALA A 1 79 ? 4.303 35.420 3.102 1.00 43.28 79 ALA A N 1
ATOM 582 C CA . ALA A 1 79 ? 4.924 35.174 1.812 1.00 43.28 79 ALA A CA 1
ATOM 583 C C . ALA A 1 79 ? 6.422 35.509 1.838 1.00 43.28 79 ALA A C 1
ATOM 585 O O . ALA A 1 79 ? 6.854 36.451 1.196 1.00 43.28 79 ALA A O 1
ATOM 586 N N . GLU A 1 80 ? 7.207 34.748 2.591 1.00 40.66 80 GLU A N 1
ATOM 587 C CA . GLU A 1 80 ? 8.667 34.718 2.467 1.00 40.66 80 GLU A CA 1
ATOM 588 C C . GLU A 1 80 ? 9.130 33.381 3.046 1.00 40.66 80 GLU A C 1
ATOM 590 O O . GLU A 1 80 ? 9.041 33.138 4.248 1.00 40.66 80 GLU A O 1
ATOM 595 N N . GLY A 1 81 ? 9.520 32.455 2.169 1.00 44.09 81 GLY A N 1
ATOM 596 C CA . GLY A 1 81 ? 9.846 31.076 2.521 1.00 44.09 81 GLY A CA 1
ATOM 597 C C . GLY A 1 81 ? 11.062 30.963 3.439 1.00 44.09 81 GLY A C 1
ATOM 598 O O . GLY A 1 81 ? 12.178 30.761 2.965 1.00 44.09 81 GLY A O 1
ATOM 599 N N . ARG A 1 82 ? 10.839 31.040 4.754 1.00 44.69 82 ARG A N 1
ATOM 600 C CA . ARG A 1 82 ? 11.792 30.633 5.792 1.00 44.69 82 ARG A CA 1
ATOM 601 C C . ARG A 1 82 ? 11.117 29.704 6.802 1.00 44.69 82 ARG A C 1
ATOM 603 O O . ARG A 1 82 ? 10.051 30.002 7.336 1.00 44.69 82 ARG A O 1
ATOM 610 N N . ASP A 1 83 ? 11.762 28.567 7.050 1.00 41.31 83 ASP A N 1
ATOM 611 C CA . ASP A 1 83 ? 11.320 27.509 7.960 1.00 41.31 83 ASP A CA 1
ATOM 612 C C . ASP A 1 83 ? 11.266 27.986 9.425 1.00 41.31 83 ASP A C 1
ATOM 614 O O . ASP A 1 83 ? 12.284 28.163 10.093 1.00 41.31 83 ASP A O 1
ATOM 618 N N . LEU A 1 84 ? 10.053 28.136 9.966 1.00 50.81 84 LEU A N 1
ATOM 619 C CA . LEU A 1 84 ? 9.799 28.527 11.364 1.00 50.81 84 LEU A CA 1
ATOM 620 C C . LEU A 1 84 ? 9.914 27.369 12.374 1.00 50.81 84 LEU A C 1
ATOM 622 O O . LEU A 1 84 ? 9.643 27.538 13.564 1.00 50.81 84 LEU A O 1
ATOM 626 N N . THR A 1 85 ? 10.333 26.182 11.941 1.00 50.41 85 THR A N 1
ATOM 627 C CA . THR A 1 85 ? 10.617 25.053 12.841 1.00 50.41 85 THR A CA 1
ATOM 628 C C . THR A 1 85 ? 11.964 25.202 13.552 1.00 50.41 85 THR A C 1
ATOM 630 O O . THR A 1 85 ? 12.094 24.727 14.678 1.00 50.41 85 THR A O 1
ATOM 633 N N . ALA A 1 86 ? 12.924 25.932 12.970 1.00 46.72 86 ALA A N 1
ATOM 634 C CA . ALA A 1 86 ? 14.238 26.173 13.573 1.00 46.72 86 ALA A CA 1
ATOM 635 C C . ALA A 1 86 ? 14.209 27.240 14.688 1.00 46.72 86 ALA A C 1
ATOM 637 O O . ALA A 1 86 ? 14.820 27.051 15.737 1.00 46.72 86 ALA A O 1
ATOM 638 N N . VAL A 1 87 ? 13.419 28.310 14.528 1.00 49.19 87 VAL A N 1
ATOM 639 C CA . VAL A 1 87 ? 13.291 29.394 15.531 1.00 49.19 87 VAL A CA 1
ATOM 640 C C . VAL A 1 87 ? 12.583 28.916 16.807 1.00 49.19 87 VAL A C 1
ATOM 642 O O . VAL A 1 87 ? 12.832 29.403 17.907 1.00 49.19 87 VAL A O 1
ATOM 645 N N . ARG A 1 88 ? 11.728 27.893 16.691 1.00 44.19 88 ARG A N 1
ATOM 646 C CA . ARG A 1 88 ? 11.037 27.301 17.843 1.00 44.19 88 ARG A CA 1
ATOM 647 C C . ARG A 1 88 ? 11.958 26.438 18.714 1.00 44.19 88 ARG A C 1
ATOM 649 O O . ARG A 1 88 ? 11.654 26.241 19.886 1.00 44.19 88 ARG A O 1
ATOM 656 N N . ALA A 1 89 ? 13.064 25.938 18.164 1.00 47.41 89 ALA A N 1
ATOM 657 C CA . ALA A 1 89 ? 14.044 25.157 18.913 1.00 47.41 89 ALA A CA 1
ATOM 658 C C . ALA A 1 89 ? 15.078 26.041 19.634 1.00 47.41 89 ALA A C 1
ATOM 660 O O . ALA A 1 89 ? 15.558 25.646 20.693 1.00 47.41 89 ALA A O 1
ATOM 661 N N . SER A 1 90 ? 15.382 27.242 19.124 1.00 44.75 90 SER A N 1
ATOM 662 C CA . SER A 1 90 ? 16.309 28.172 19.788 1.00 44.75 90 SER A CA 1
ATOM 663 C C . SER A 1 90 ? 15.674 28.871 20.996 1.00 44.75 90 SER A C 1
ATOM 665 O O . SER A 1 90 ? 16.281 28.906 22.062 1.00 44.75 90 SER A O 1
ATOM 667 N N . LEU A 1 91 ? 14.412 29.304 20.892 1.00 49.75 91 LEU A N 1
ATOM 668 C CA . LEU A 1 91 ? 13.701 29.989 21.988 1.00 49.75 91 LEU A CA 1
ATOM 669 C C . LEU A 1 91 ? 13.360 29.086 23.185 1.00 49.75 91 LEU A C 1
ATOM 671 O O . LEU A 1 91 ? 13.162 29.577 24.290 1.00 49.75 91 LEU A O 1
ATOM 675 N N . VAL A 1 92 ? 13.294 27.764 22.993 1.00 49.22 92 VAL A N 1
ATOM 676 C CA . VAL A 1 92 ? 13.080 26.811 24.099 1.00 49.22 92 VAL A CA 1
ATOM 677 C C . VAL A 1 92 ? 14.399 26.449 24.791 1.00 49.22 92 VAL A C 1
ATOM 679 O O . VAL A 1 92 ? 14.382 26.080 25.961 1.00 49.22 92 VAL A O 1
ATOM 682 N N . ARG A 1 93 ? 15.543 26.600 24.113 1.00 42.47 93 ARG A N 1
ATOM 683 C CA . ARG A 1 93 ? 16.864 26.308 24.688 1.00 42.47 93 ARG A CA 1
ATOM 684 C C . ARG A 1 93 ? 17.393 27.464 25.541 1.00 42.47 93 ARG A C 1
ATOM 686 O O . ARG A 1 93 ? 17.943 27.231 26.607 1.00 42.47 93 ARG A O 1
ATOM 693 N N . GLU A 1 94 ? 17.095 28.700 25.152 1.00 43.53 94 GLU A N 1
ATOM 694 C CA . GLU A 1 94 ? 17.515 29.905 25.883 1.00 43.53 94 GLU A CA 1
ATOM 695 C C . GLU A 1 94 ? 16.792 30.087 27.236 1.00 43.53 94 GLU A C 1
ATOM 697 O O . GLU A 1 94 ? 17.332 30.677 28.165 1.00 43.53 94 GLU A O 1
ATOM 702 N N . VAL A 1 95 ? 15.597 29.505 27.396 1.00 51.19 95 VAL A N 1
ATOM 703 C CA . VAL A 1 95 ? 14.836 29.540 28.663 1.00 51.19 95 VAL A CA 1
ATOM 704 C C . VAL A 1 95 ? 15.273 28.439 29.643 1.00 51.19 95 VAL A C 1
ATOM 706 O O . VAL A 1 95 ? 15.004 28.542 30.838 1.00 51.19 95 VAL A O 1
ATOM 709 N N . LEU A 1 96 ? 15.964 27.397 29.170 1.00 50.69 96 LEU A N 1
ATOM 710 C CA . LEU A 1 96 ? 16.418 26.273 29.999 1.00 50.69 96 LEU A CA 1
ATOM 711 C C . LEU A 1 96 ? 17.884 26.391 30.445 1.00 50.69 96 LEU A C 1
ATOM 713 O O . LEU A 1 96 ? 18.212 25.866 31.506 1.00 50.69 96 LEU A O 1
ATOM 717 N N . ASP A 1 97 ? 18.724 27.138 29.723 1.00 46.84 97 ASP A N 1
ATOM 718 C CA . ASP A 1 97 ? 20.143 27.329 30.078 1.00 46.84 97 ASP A CA 1
ATOM 719 C C . ASP A 1 97 ? 20.401 28.560 30.985 1.00 46.84 97 ASP A C 1
ATOM 721 O O . ASP A 1 97 ? 21.509 28.748 31.479 1.00 46.84 97 ASP A O 1
ATOM 725 N N . GLY A 1 98 ? 19.381 29.380 31.275 1.00 45.06 98 GLY A N 1
ATOM 726 C CA . GLY A 1 98 ? 19.489 30.559 32.155 1.00 45.06 98 GLY A CA 1
ATOM 727 C C . GLY A 1 98 ? 19.294 30.297 33.658 1.00 45.06 98 GLY A C 1
ATOM 728 O O . GLY A 1 98 ? 19.341 31.233 34.455 1.00 45.06 98 GLY A O 1
ATOM 729 N N . ALA A 1 99 ? 19.048 29.051 34.072 1.00 48.16 99 ALA A N 1
ATOM 730 C CA . ALA A 1 99 ? 18.732 28.696 35.458 1.00 48.16 99 ALA A CA 1
ATOM 731 C C . ALA A 1 99 ? 19.888 27.938 36.130 1.00 48.16 99 ALA A C 1
ATOM 733 O O . ALA A 1 99 ? 19.756 26.773 36.500 1.00 48.16 99 ALA A O 1
ATOM 734 N N . GLY A 1 100 ? 21.035 28.599 36.296 1.00 46.06 100 GLY A N 1
ATOM 735 C CA . GLY A 1 100 ? 22.181 27.991 36.965 1.00 46.06 100 GLY A CA 1
ATOM 736 C C . GLY A 1 100 ? 23.232 28.989 37.432 1.00 46.06 100 GLY A C 1
ATOM 737 O O . GLY A 1 100 ? 24.281 29.062 36.813 1.00 46.06 100 GLY A O 1
ATOM 738 N N . ALA A 1 101 ? 22.958 29.725 38.517 1.00 43.91 101 ALA A N 1
ATOM 739 C CA . ALA A 1 101 ? 23.938 30.083 39.559 1.00 43.91 101 ALA A CA 1
ATOM 740 C C . ALA A 1 101 ? 23.321 31.027 40.616 1.00 43.91 101 ALA A C 1
ATOM 742 O O . ALA A 1 101 ? 23.095 32.201 40.359 1.00 43.91 101 ALA A O 1
ATOM 743 N N . GLY A 1 102 ? 23.083 30.478 41.814 1.00 45.69 102 GLY A N 1
ATOM 744 C CA . GLY A 1 102 ? 23.292 31.122 43.119 1.00 45.69 102 GLY A CA 1
ATOM 745 C C . GLY A 1 102 ? 22.556 32.420 43.482 1.00 45.69 102 GLY A C 1
ATOM 746 O O . GLY A 1 102 ? 23.061 33.498 43.209 1.00 45.69 102 GLY A O 1
ATOM 747 N N . ALA A 1 103 ? 21.472 32.310 44.262 1.00 43.12 103 ALA A N 1
ATOM 748 C CA . ALA A 1 103 ? 21.259 33.064 45.515 1.00 43.12 103 ALA A CA 1
ATOM 749 C C . ALA A 1 103 ? 19.885 32.719 46.138 1.00 43.12 103 ALA A C 1
ATOM 751 O O . ALA A 1 103 ? 18.920 32.509 45.399 1.00 43.12 103 ALA A O 1
ATOM 752 N N . PRO A 1 104 ? 19.756 32.663 47.479 1.00 60.06 104 PRO A N 1
ATOM 753 C CA . PRO A 1 104 ? 18.509 32.311 48.144 1.00 60.06 104 PRO A CA 1
ATOM 754 C C . PRO A 1 104 ? 17.682 33.570 48.416 1.00 60.06 104 PRO A C 1
ATOM 756 O O . PRO A 1 104 ? 18.160 34.486 49.082 1.00 60.06 104 PRO A O 1
ATOM 759 N N . VAL A 1 105 ? 16.426 33.621 47.965 1.00 48.12 105 VAL A N 1
ATOM 760 C CA . VAL A 1 105 ? 15.493 34.651 48.442 1.00 48.12 105 VAL A CA 1
ATOM 761 C C . VAL A 1 105 ? 14.141 34.049 48.797 1.00 48.12 105 VAL A C 1
ATOM 763 O O . VAL A 1 105 ? 13.511 33.314 48.041 1.00 48.12 105 VAL A O 1
ATOM 766 N N . SER A 1 106 ? 13.778 34.401 50.024 1.00 45.19 106 SER A N 1
ATOM 767 C CA . SER A 1 106 ? 12.582 34.120 50.794 1.00 4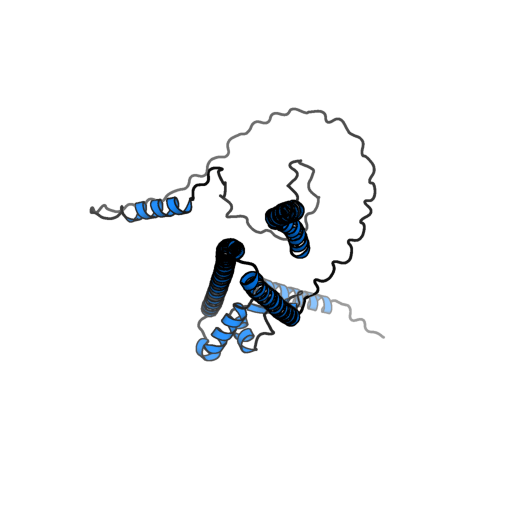5.19 106 SER A CA 1
ATOM 768 C C . SER A 1 106 ? 11.266 34.360 50.049 1.00 45.19 106 SER A C 1
ATOM 770 O O . SER A 1 106 ? 11.170 35.144 49.106 1.00 45.19 106 SER A O 1
ATOM 772 N N . GLY A 1 107 ? 10.239 33.642 50.497 1.00 50.31 107 GLY A N 1
ATOM 773 C CA . GLY A 1 107 ? 8.985 33.457 49.789 1.00 50.31 107 GLY A CA 1
ATOM 774 C C . GLY A 1 107 ? 8.111 34.700 49.632 1.00 50.31 107 GLY A C 1
ATOM 775 O O . GLY A 1 107 ? 8.013 35.551 50.506 1.00 50.31 107 GLY A O 1
ATOM 776 N N . ALA A 1 108 ? 7.358 34.712 48.535 1.00 39.16 108 ALA A N 1
ATOM 777 C CA . ALA A 1 108 ? 6.123 35.467 48.397 1.00 39.16 108 ALA A CA 1
ATOM 778 C C . ALA A 1 108 ? 5.251 34.791 47.329 1.00 39.16 108 ALA A C 1
ATOM 780 O O . ALA A 1 108 ? 5.626 34.662 46.167 1.00 39.16 108 ALA A O 1
ATOM 781 N N 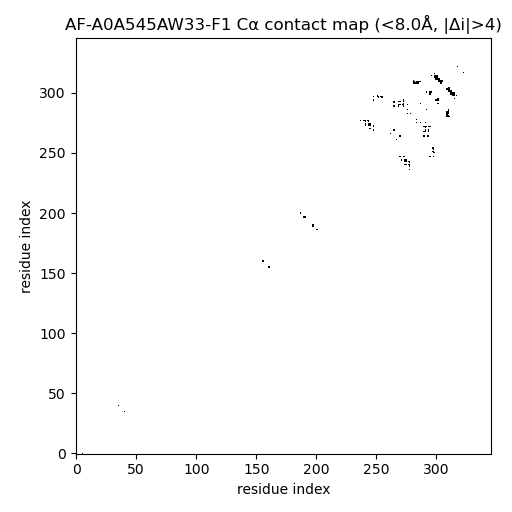. ARG A 1 109 ? 4.071 34.311 47.735 1.00 47.53 109 ARG A N 1
ATOM 782 C CA . ARG A 1 109 ? 3.049 33.769 46.830 1.00 47.53 109 ARG A CA 1
ATOM 783 C C . ARG A 1 109 ? 2.407 34.916 46.049 1.00 47.53 109 ARG A C 1
ATOM 785 O O . ARG A 1 109 ? 1.500 35.571 46.560 1.00 47.53 109 ARG A O 1
ATOM 792 N N . THR A 1 110 ? 2.801 35.113 44.797 1.00 40.91 110 THR A N 1
ATOM 793 C CA . THR A 1 110 ? 2.167 36.106 43.918 1.00 40.91 110 THR A CA 1
ATOM 794 C C . THR A 1 110 ? 0.989 35.473 43.172 1.00 40.91 110 THR A C 1
ATOM 796 O O . THR A 1 110 ? 1.153 34.738 42.201 1.00 40.91 110 THR A O 1
ATOM 799 N N . ARG A 1 111 ? -0.238 35.737 43.643 1.00 43.50 111 ARG A N 1
ATOM 800 C CA . ARG A 1 111 ? -1.476 35.426 42.909 1.00 43.50 111 ARG A CA 1
ATOM 801 C C . ARG A 1 111 ? -1.631 36.410 41.747 1.00 43.50 111 ARG A C 1
ATOM 803 O O . ARG A 1 111 ? -1.890 37.589 41.968 1.00 43.50 111 ARG A O 1
ATOM 810 N N . VAL A 1 112 ? -1.541 35.920 40.514 1.00 39.97 112 VAL A N 1
ATOM 811 C CA . VAL A 1 112 ? -1.833 36.707 39.307 1.00 39.97 112 VAL A CA 1
ATOM 812 C C . VAL A 1 112 ? -3.350 36.756 39.091 1.00 39.97 112 VAL A C 1
ATOM 814 O O . VAL A 1 112 ? -3.973 35.780 38.675 1.00 39.97 112 VAL A O 1
ATOM 817 N N . ARG A 1 113 ? -3.962 37.905 39.404 1.00 38.59 113 ARG A N 1
ATOM 818 C CA . ARG A 1 113 ? -5.349 38.247 39.044 1.00 38.59 113 ARG A CA 1
ATOM 819 C C . ARG A 1 113 ? -5.373 38.731 37.592 1.00 38.59 113 ARG A C 1
ATOM 821 O O . ARG A 1 113 ? -4.865 39.807 37.292 1.00 38.59 113 ARG A O 1
ATOM 828 N N . VAL A 1 114 ? -6.005 37.969 36.702 1.00 42.50 114 VAL A N 1
ATOM 829 C CA . VAL A 1 114 ? -6.285 38.412 35.328 1.00 42.50 114 VAL A CA 1
ATOM 830 C C . VAL A 1 114 ? -7.463 39.390 35.354 1.00 42.50 114 VAL A C 1
ATOM 832 O O . VAL A 1 114 ? -8.583 39.036 35.725 1.00 42.50 114 VAL A O 1
ATOM 835 N N . ARG A 1 115 ? -7.185 40.647 34.998 1.00 34.81 115 ARG A N 1
ATOM 836 C CA . ARG A 1 115 ? -8.133 41.767 34.952 1.00 34.81 115 ARG A CA 1
ATOM 837 C C . ARG A 1 115 ? -8.919 41.715 33.633 1.00 34.81 115 ARG A C 1
ATOM 839 O O . ARG A 1 115 ? -8.343 41.793 32.555 1.00 34.81 115 ARG A O 1
ATOM 846 N N . ARG A 1 116 ? -10.240 41.568 33.736 1.00 41.41 116 ARG A N 1
ATOM 847 C CA . ARG A 1 116 ? -11.215 41.627 32.634 1.00 41.41 116 ARG A CA 1
ATOM 848 C C . ARG A 1 116 ? -11.300 43.074 32.110 1.00 41.41 116 ARG A C 1
ATOM 850 O O . ARG A 1 116 ? -11.538 43.957 32.936 1.00 41.41 116 ARG A O 1
ATOM 857 N N . PRO A 1 117 ? -11.116 43.357 30.807 1.00 46.19 117 PRO A N 1
ATOM 858 C CA . PRO A 1 117 ? -11.333 44.702 30.290 1.00 46.19 117 PRO A CA 1
ATOM 859 C C . PRO A 1 117 ? -12.830 45.023 30.213 1.00 46.19 117 PRO A C 1
ATOM 861 O O . PRO A 1 117 ? -13.652 44.189 29.824 1.00 46.19 117 PRO A O 1
ATOM 864 N N . ALA A 1 118 ? -13.150 46.239 30.649 1.00 38.88 118 ALA A N 1
ATOM 865 C CA . ALA A 1 118 ? -14.475 46.827 30.684 1.00 38.88 118 ALA A CA 1
ATOM 866 C C . ALA A 1 118 ? -14.983 47.144 29.271 1.00 38.88 118 ALA A C 1
ATOM 868 O O . ALA A 1 118 ? -14.238 47.586 28.399 1.00 38.88 118 ALA A O 1
ATOM 869 N N . ASN A 1 119 ? -16.275 46.899 29.080 1.00 39.75 119 ASN A N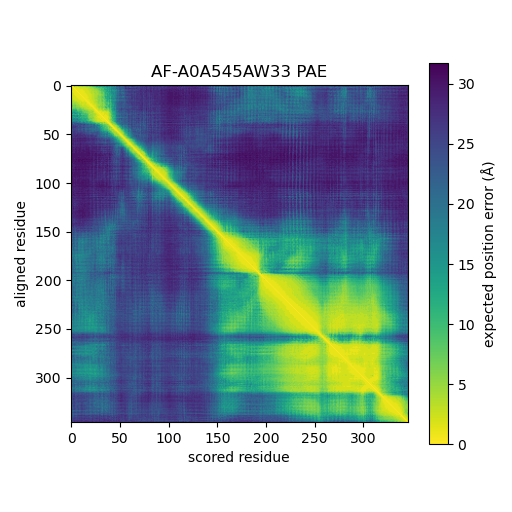 1
ATOM 870 C CA . ASN A 1 119 ? -17.021 47.143 27.858 1.00 39.75 119 ASN A CA 1
ATOM 871 C C . ASN A 1 119 ? -17.375 48.639 27.802 1.00 39.75 119 ASN A C 1
ATOM 873 O O . ASN A 1 119 ? -18.201 49.102 28.586 1.00 39.75 119 ASN A O 1
ATOM 877 N N . GLY A 1 120 ? -16.702 49.394 26.933 1.00 42.56 120 GLY A N 1
ATOM 878 C CA . GLY A 1 120 ? -16.914 50.827 26.740 1.00 42.56 120 GLY A CA 1
ATOM 879 C C . GLY A 1 120 ? -17.698 51.119 25.461 1.00 42.56 120 GLY A C 1
ATOM 880 O O . GLY A 1 120 ? -17.258 50.762 24.373 1.00 42.56 120 GLY A O 1
ATOM 881 N N . ASN A 1 121 ? -18.858 51.752 25.643 1.00 43.12 121 ASN A N 1
ATOM 882 C CA . ASN A 1 121 ? -19.531 52.749 24.803 1.00 43.12 121 ASN A CA 1
ATOM 883 C C . ASN A 1 121 ? -19.260 52.740 23.289 1.00 43.12 121 ASN A C 1
ATOM 885 O O . ASN A 1 121 ? -18.204 53.164 22.823 1.00 43.12 121 ASN A O 1
ATOM 889 N N . ARG A 1 122 ? -20.303 52.421 22.510 1.00 38.53 122 ARG A N 1
ATOM 890 C CA . ARG A 1 122 ? -20.384 52.768 21.086 1.00 38.53 122 ARG A CA 1
ATOM 891 C C . ARG A 1 122 ? -21.637 53.619 20.836 1.00 38.53 122 ARG A C 1
ATOM 893 O O . ARG A 1 122 ? -22.723 53.162 21.189 1.00 38.53 122 ARG A O 1
ATOM 900 N N . PRO A 1 123 ? -21.506 54.832 20.270 1.00 51.03 123 PRO A N 1
ATOM 901 C CA . PRO A 1 123 ? -22.635 55.721 20.037 1.00 51.03 123 PRO A CA 1
ATOM 902 C C . PRO A 1 123 ? -23.497 55.256 18.860 1.00 51.03 123 PRO A C 1
ATOM 904 O O . PRO A 1 123 ? -23.009 54.829 17.812 1.00 51.03 123 PRO A O 1
ATOM 907 N N . THR A 1 124 ? -24.802 55.378 19.063 1.00 46.69 124 THR A N 1
ATOM 908 C CA . THR A 1 124 ? -25.856 55.374 18.053 1.00 46.69 124 THR A CA 1
ATOM 909 C C . THR A 1 124 ? -25.665 56.536 17.081 1.00 46.69 124 THR A C 1
ATOM 911 O O . THR A 1 124 ? -25.633 57.696 17.484 1.00 46.69 124 THR A O 1
ATOM 914 N N . SER A 1 125 ? -25.588 56.244 15.787 1.00 44.75 125 SER A N 1
ATOM 915 C CA . SER A 1 125 ? -25.873 57.216 14.731 1.00 44.75 125 SER A CA 1
ATOM 916 C C . SER A 1 125 ? -26.734 56.527 13.686 1.00 44.75 125 SER A C 1
ATOM 918 O O . SER A 1 125 ? -26.315 55.577 13.026 1.00 44.75 125 SER A O 1
ATOM 920 N N . ALA A 1 126 ? -27.983 56.976 13.639 1.00 41.56 126 ALA A N 1
ATOM 921 C CA . ALA A 1 126 ? -28.989 56.594 12.673 1.00 41.56 126 ALA A CA 1
ATOM 922 C C . ALA A 1 126 ? -28.780 57.412 11.395 1.00 41.56 126 ALA A C 1
ATOM 924 O O . ALA A 1 126 ? -28.772 58.638 11.441 1.00 41.56 126 ALA A O 1
ATOM 925 N N . VAL A 1 127 ? -28.641 56.729 10.260 1.00 48.97 127 VAL A N 1
ATOM 926 C CA . VAL A 1 127 ? -28.809 57.315 8.926 1.00 48.97 127 VAL A CA 1
ATOM 927 C C . VAL A 1 127 ? -29.681 56.342 8.130 1.00 48.97 127 VAL A C 1
ATOM 929 O O . VAL A 1 127 ? -29.243 55.215 7.885 1.00 48.97 127 VAL A O 1
ATOM 932 N N . PRO A 1 128 ? -30.920 56.706 7.761 1.00 48.88 128 PRO A N 1
ATOM 933 C CA . PRO A 1 128 ? -31.742 55.878 6.891 1.00 48.88 128 PRO A CA 1
ATOM 934 C C . PRO A 1 128 ? -31.328 56.092 5.428 1.00 48.88 128 PRO A C 1
ATOM 936 O O . PRO A 1 128 ? -31.392 57.204 4.911 1.00 48.88 128 PRO A O 1
ATOM 939 N N . ILE A 1 129 ? -30.913 55.017 4.755 1.00 46.72 129 ILE A N 1
ATOM 940 C CA . ILE A 1 129 ? -30.710 54.990 3.299 1.00 46.72 129 ILE A CA 1
ATOM 941 C C . ILE A 1 129 ? -31.967 54.364 2.670 1.00 46.72 129 ILE A C 1
ATOM 943 O O . ILE A 1 129 ? -32.335 53.255 3.068 1.00 46.72 129 ILE A O 1
ATOM 947 N N . PRO A 1 130 ? -32.635 55.024 1.706 1.00 45.53 130 PRO A N 1
ATOM 948 C CA . PRO A 1 130 ? -33.791 54.457 1.021 1.00 45.53 130 PRO A CA 1
ATOM 949 C C . PRO A 1 130 ? -33.347 53.364 0.039 1.00 45.53 130 PRO A C 1
ATOM 951 O O . PRO A 1 130 ? -32.525 53.593 -0.847 1.00 45.53 130 PRO A O 1
ATOM 954 N N . VAL A 1 131 ? -33.889 52.157 0.206 1.00 42.78 131 VAL A N 1
ATOM 955 C CA . VAL A 1 131 ? -33.623 51.013 -0.674 1.00 42.78 131 VAL A CA 1
ATOM 956 C C . VAL A 1 131 ? -34.713 50.958 -1.740 1.00 42.78 131 VAL A C 1
ATOM 958 O O . VAL A 1 131 ? -35.857 50.612 -1.452 1.00 42.78 131 VAL A O 1
ATOM 961 N N . SER A 1 132 ? -34.351 51.302 -2.974 1.00 40.50 132 SER A N 1
ATOM 962 C CA . SER A 1 132 ? -35.202 51.129 -4.151 1.00 40.50 132 SER A CA 1
ATOM 963 C C . SER A 1 132 ? -35.488 49.646 -4.397 1.00 40.50 132 SER A C 1
ATOM 965 O O . SER A 1 132 ? -34.574 48.825 -4.507 1.00 40.50 132 SER A O 1
ATOM 967 N N . ALA A 1 133 ? -36.774 49.315 -4.489 1.00 39.09 133 ALA A N 1
ATOM 968 C CA . ALA A 1 133 ? -37.281 47.991 -4.805 1.00 39.09 133 ALA A CA 1
ATOM 969 C C . ALA A 1 133 ? -36.895 47.585 -6.238 1.00 39.09 133 ALA A C 1
ATOM 971 O O . ALA A 1 133 ? -37.252 48.253 -7.206 1.00 39.09 133 ALA A O 1
ATOM 972 N N . MET A 1 134 ? -36.180 46.468 -6.371 1.00 43.16 134 MET A N 1
ATOM 973 C CA . MET A 1 134 ? -35.977 45.775 -7.646 1.00 43.16 134 MET A CA 1
ATOM 974 C C . MET A 1 134 ? -37.029 44.664 -7.795 1.00 43.16 134 MET A C 1
ATOM 976 O O . MET A 1 134 ? -37.319 43.972 -6.813 1.00 43.16 134 MET A O 1
ATOM 980 N N . PRO A 1 135 ? -37.605 44.473 -8.994 1.00 44.38 135 PRO A N 1
ATOM 981 C CA . PRO A 1 135 ? -38.696 43.533 -9.209 1.00 44.38 135 PRO A CA 1
ATOM 982 C C . PRO A 1 135 ? -38.239 42.073 -9.104 1.00 44.38 135 PRO A C 1
ATOM 984 O O . PRO A 1 135 ? -37.200 41.661 -9.622 1.00 44.38 135 PRO A O 1
ATOM 987 N N . VAL A 1 136 ? -39.073 41.289 -8.424 1.00 43.00 136 VAL A N 1
ATOM 988 C CA . VAL A 1 136 ? -38.961 39.846 -8.216 1.00 43.00 136 VAL A CA 1
ATOM 989 C C . VAL A 1 136 ? -39.104 39.129 -9.560 1.00 43.00 136 VAL A C 1
ATOM 991 O O . VAL A 1 136 ? -40.201 39.000 -10.098 1.00 43.00 136 VAL A O 1
ATOM 994 N N . ALA A 1 137 ? -37.985 38.659 -10.113 1.00 41.62 137 ALA A N 1
ATOM 995 C CA . ALA A 1 137 ? -37.981 37.785 -11.278 1.00 41.62 137 ALA A CA 1
ATOM 996 C C . ALA A 1 137 ? -38.429 36.370 -10.874 1.00 41.62 137 ALA A C 1
ATOM 998 O O . ALA A 1 137 ? -37.887 35.761 -9.951 1.00 41.62 137 ALA A O 1
ATOM 999 N N . ALA A 1 138 ? -39.444 35.881 -11.581 1.00 47.81 138 ALA A N 1
ATOM 1000 C CA . ALA A 1 138 ? -40.151 34.633 -11.348 1.00 47.81 138 ALA A CA 1
ATOM 1001 C C . ALA A 1 138 ? -39.238 33.394 -11.236 1.00 47.81 138 ALA A C 1
ATOM 1003 O O . ALA A 1 138 ? -38.306 33.190 -12.017 1.00 47.81 138 ALA A O 1
ATOM 1004 N N . ASN A 1 139 ? -39.581 32.535 -10.271 1.00 46.44 139 ASN A N 1
ATOM 1005 C CA . ASN A 1 139 ? -39.013 31.209 -10.038 1.00 46.44 139 ASN A CA 1
ATOM 1006 C C . ASN A 1 139 ? -39.085 30.341 -11.302 1.00 46.44 139 ASN A C 1
ATOM 1008 O O . ASN A 1 139 ? -40.132 29.782 -11.628 1.00 46.44 139 ASN A O 1
ATOM 1012 N N . ARG A 1 140 ? -37.951 30.177 -11.988 1.00 42.91 140 ARG A N 1
ATOM 1013 C CA . ARG A 1 140 ? -37.797 29.183 -13.054 1.00 42.91 140 ARG A CA 1
ATOM 1014 C C . ARG A 1 140 ? -37.403 27.843 -12.413 1.00 42.91 140 ARG A C 1
ATOM 1016 O O . ARG A 1 140 ? -36.377 27.801 -11.730 1.00 42.91 140 ARG A O 1
ATOM 1023 N N . PRO A 1 141 ? -38.174 26.756 -12.594 1.00 47.44 141 PRO A N 1
ATOM 1024 C CA . PRO A 1 141 ? -37.819 25.452 -12.047 1.00 47.44 141 PRO A CA 1
ATOM 1025 C C . PRO A 1 141 ? -36.521 24.966 -12.701 1.00 47.44 141 PRO A C 1
ATOM 1027 O O . PRO A 1 141 ? -36.447 24.751 -13.910 1.00 47.44 141 PRO A O 1
ATOM 1030 N N . VAL A 1 142 ? -35.468 24.836 -11.894 1.00 52.41 142 VAL A N 1
ATOM 1031 C CA . VAL A 1 142 ? -34.194 24.255 -12.318 1.00 52.41 142 VAL A CA 1
ATOM 1032 C C . VAL A 1 142 ? -34.424 22.761 -12.523 1.00 52.41 142 VAL A C 1
ATOM 1034 O O . VAL A 1 142 ? -34.553 22.008 -11.561 1.00 52.41 142 VAL A O 1
ATOM 1037 N N . SER A 1 143 ? -34.491 22.347 -13.787 1.00 51.44 143 SER A N 1
ATOM 1038 C CA . SER A 1 143 ? -34.473 20.945 -14.197 1.00 51.44 143 SER A CA 1
ATOM 1039 C C . SER A 1 143 ? -33.156 20.312 -13.747 1.00 51.44 143 SER A C 1
ATOM 1041 O O . SER A 1 143 ? -32.108 20.507 -14.366 1.00 51.44 143 SER A O 1
ATOM 1043 N N . VAL A 1 144 ? -33.200 19.581 -12.633 1.00 54.09 144 VAL A N 1
ATOM 1044 C CA . VAL A 1 144 ? -32.085 18.771 -12.142 1.00 54.09 144 VAL A CA 1
ATOM 1045 C C . VAL A 1 144 ? -31.963 17.565 -13.067 1.00 54.09 144 VAL A C 1
ATOM 1047 O O . VAL A 1 144 ? -32.684 16.584 -12.927 1.00 54.09 144 VAL A O 1
ATOM 1050 N N . VAL A 1 145 ? -31.062 17.660 -14.045 1.00 61.09 145 VAL A N 1
ATOM 1051 C CA . VAL A 1 145 ? -30.652 16.515 -14.862 1.00 61.09 145 VAL A CA 1
ATOM 1052 C C . VAL A 1 145 ? -30.064 15.461 -13.911 1.00 61.09 145 VAL A C 1
ATOM 1054 O O . VAL A 1 145 ? -29.130 15.789 -13.170 1.00 61.09 145 VAL A O 1
ATOM 1057 N N . PRO A 1 146 ? -30.602 14.228 -13.868 1.00 55.41 146 PRO A N 1
ATOM 1058 C CA . PRO A 1 146 ? -30.084 13.182 -12.999 1.00 55.41 146 PRO A CA 1
ATOM 1059 C C . PRO A 1 146 ? -28.624 12.909 -13.362 1.00 55.41 146 PRO A C 1
ATOM 1061 O O . PRO A 1 146 ? -28.291 12.652 -14.519 1.00 55.41 146 PRO A O 1
ATOM 1064 N N . ALA A 1 147 ? -27.742 13.014 -12.366 1.00 56.50 147 ALA A N 1
ATOM 1065 C CA . ALA A 1 147 ? -26.335 12.695 -12.536 1.00 56.50 147 ALA A CA 1
ATOM 1066 C C . ALA A 1 147 ? -26.215 11.251 -13.056 1.00 56.50 147 ALA A C 1
ATOM 1068 O O . ALA A 1 147 ? -26.884 10.366 -12.511 1.00 56.50 147 ALA A O 1
ATOM 1069 N N . PRO A 1 148 ? -25.397 10.996 -14.0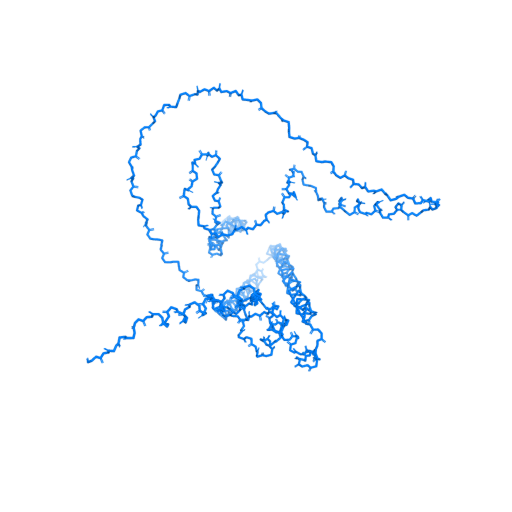94 1.00 62.62 148 PRO A N 1
ATOM 1070 C CA . PRO A 1 148 ? -25.220 9.650 -14.613 1.00 62.62 148 PRO A CA 1
ATOM 1071 C C . PRO A 1 148 ? -24.772 8.730 -13.470 1.00 62.62 148 PRO A C 1
ATOM 1073 O O . PRO A 1 148 ? -23.981 9.166 -12.623 1.00 62.62 148 PRO A O 1
ATOM 1076 N N . PRO A 1 149 ? -25.277 7.483 -13.415 1.00 64.31 149 PRO A N 1
ATOM 1077 C CA . PRO A 1 149 ? -24.914 6.538 -12.372 1.00 64.31 149 PRO A CA 1
ATOM 1078 C C . PRO A 1 149 ? -23.393 6.445 -12.325 1.00 64.31 149 PRO A C 1
ATOM 1080 O O . PRO A 1 149 ? -22.743 6.104 -13.315 1.00 64.31 149 PRO A O 1
ATOM 1083 N N . SER A 1 150 ? -22.829 6.831 -11.184 1.00 58.56 150 SER A N 1
ATOM 1084 C CA . SER A 1 150 ? -21.396 6.820 -10.940 1.00 58.56 150 SER A CA 1
ATOM 1085 C C . SER A 1 150 ? -20.876 5.417 -11.230 1.00 58.56 150 SER A C 1
ATOM 1087 O O . SER A 1 150 ? -21.200 4.459 -10.525 1.00 58.56 150 SER A O 1
ATOM 1089 N N . ALA A 1 151 ? -20.114 5.296 -12.320 1.00 53.97 151 ALA A N 1
ATOM 1090 C CA . ALA A 1 151 ? -19.503 4.048 -12.735 1.00 53.97 151 ALA A CA 1
ATOM 1091 C C . ALA A 1 151 ? -18.730 3.490 -11.539 1.00 53.97 151 ALA A C 1
ATOM 1093 O O . ALA A 1 151 ? -17.774 4.106 -11.058 1.00 53.97 151 ALA A O 1
ATOM 1094 N N . ARG A 1 152 ? -19.207 2.359 -11.006 1.00 53.03 152 ARG A N 1
ATOM 1095 C CA . ARG A 1 152 ? -18.552 1.678 -9.894 1.00 53.03 152 ARG A CA 1
ATOM 1096 C C . ARG A 1 152 ? -17.099 1.450 -10.310 1.00 53.03 152 ARG A C 1
ATOM 1098 O O . ARG A 1 152 ? -16.889 0.897 -11.389 1.00 53.03 152 ARG A O 1
ATOM 1105 N N . PRO A 1 153 ? -16.112 1.889 -9.511 1.00 55.12 153 PRO A N 1
ATOM 1106 C CA . PRO A 1 153 ? -14.715 1.684 -9.849 1.00 55.12 153 PRO A CA 1
ATOM 1107 C C . PRO A 1 153 ? -14.493 0.182 -10.014 1.00 55.12 153 PRO A C 1
ATOM 1109 O O . PRO A 1 153 ? -14.638 -0.586 -9.062 1.00 55.12 153 PRO A O 1
ATOM 1112 N N . THR A 1 154 ? -14.211 -0.245 -11.242 1.00 67.44 154 THR A N 1
ATOM 1113 C CA . THR A 1 154 ? -13.867 -1.626 -11.554 1.00 67.44 154 THR A CA 1
ATOM 1114 C C . THR A 1 154 ? -12.564 -1.924 -10.832 1.00 67.44 154 THR A C 1
ATOM 1116 O O . THR A 1 154 ? -11.493 -1.461 -11.226 1.00 67.44 154 THR A O 1
ATOM 1119 N N . VAL A 1 155 ? -12.662 -2.652 -9.720 1.00 64.94 155 VAL A N 1
ATOM 1120 C CA . VAL A 1 155 ? -11.504 -3.128 -8.969 1.00 64.94 155 VAL A CA 1
ATOM 1121 C C . VAL A 1 155 ? -10.794 -4.132 -9.865 1.00 64.94 155 VAL A C 1
ATOM 1123 O O . VAL A 1 155 ? -11.197 -5.287 -9.974 1.00 64.94 155 VAL A O 1
ATOM 1126 N N . VAL A 1 156 ? -9.767 -3.668 -10.576 1.00 71.00 156 VAL A N 1
ATOM 1127 C CA . VAL A 1 156 ? -8.931 -4.547 -11.388 1.00 71.00 156 VAL A CA 1
ATOM 1128 C C . VAL A 1 156 ? -8.208 -5.486 -10.420 1.00 71.00 156 VAL A C 1
ATOM 1130 O O . VAL A 1 156 ? -7.479 -5.006 -9.546 1.00 71.00 156 VAL A O 1
ATOM 1133 N N . PRO A 1 157 ? -8.398 -6.811 -10.528 1.00 78.75 157 PRO A N 1
ATOM 1134 C CA . PRO A 1 157 ? -7.791 -7.753 -9.603 1.00 78.75 157 PRO A CA 1
ATOM 1135 C C . PRO A 1 157 ? -6.266 -7.634 -9.672 1.00 78.75 157 PRO A C 1
ATOM 1137 O O . PRO A 1 157 ? -5.679 -7.614 -10.756 1.00 78.75 157 PRO A O 1
ATOM 1140 N N . ALA A 1 158 ? -5.606 -7.589 -8.512 1.00 69.06 158 ALA A N 1
ATOM 1141 C CA . ALA A 1 158 ? -4.156 -7.399 -8.406 1.00 69.06 158 ALA A CA 1
ATOM 1142 C C . ALA A 1 158 ? -3.346 -8.426 -9.231 1.00 69.06 158 ALA A C 1
ATOM 1144 O O . ALA A 1 158 ? -2.254 -8.126 -9.717 1.00 69.06 158 ALA A O 1
ATOM 1145 N N . ALA A 1 159 ? -3.903 -9.621 -9.452 1.00 71.81 159 ALA A N 1
ATOM 1146 C CA . ALA A 1 159 ? -3.322 -10.653 -10.307 1.00 71.81 159 ALA A CA 1
ATOM 1147 C C . ALA A 1 159 ? -3.230 -10.240 -11.791 1.00 71.81 159 ALA A C 1
ATOM 1149 O O . ALA A 1 159 ? -2.239 -10.555 -12.452 1.00 71.81 159 ALA A O 1
ATOM 1150 N N . ALA A 1 160 ? -4.213 -9.500 -12.316 1.00 74.38 160 ALA A N 1
ATOM 1151 C CA . ALA A 1 160 ? -4.203 -9.028 -13.703 1.00 74.38 160 ALA A CA 1
ATOM 1152 C C . ALA A 1 160 ? -3.100 -7.983 -13.936 1.00 74.38 160 ALA A C 1
ATOM 1154 O O . ALA A 1 160 ? -2.417 -8.016 -14.960 1.00 74.38 160 ALA A O 1
ATOM 1155 N N . VAL A 1 161 ? -2.858 -7.116 -12.947 1.00 75.56 161 VAL A N 1
ATOM 1156 C CA . VAL A 1 161 ? -1.776 -6.119 -12.998 1.00 75.56 161 VAL A CA 1
ATOM 1157 C C . VAL A 1 161 ? -0.402 -6.800 -13.025 1.00 75.56 161 VAL A C 1
ATOM 1159 O O . VAL A 1 161 ? 0.468 -6.403 -13.801 1.00 75.56 161 VAL A O 1
ATOM 1162 N N . ARG A 1 162 ? -0.210 -7.874 -12.242 1.00 78.25 162 ARG A N 1
ATOM 1163 C CA . ARG A 1 162 ? 1.045 -8.651 -12.237 1.00 78.25 162 ARG A CA 1
ATOM 1164 C C . ARG A 1 162 ? 1.306 -9.339 -13.582 1.00 78.25 162 ARG A C 1
ATOM 1166 O O . ARG A 1 162 ? 2.395 -9.185 -14.130 1.00 78.25 162 ARG A O 1
ATOM 1173 N N . ARG A 1 163 ? 0.294 -9.995 -14.166 1.00 79.69 163 ARG A N 1
ATOM 1174 C CA . ARG A 1 163 ? 0.413 -10.643 -15.489 1.00 79.69 163 ARG A CA 1
ATOM 1175 C C . ARG A 1 163 ? 0.726 -9.642 -16.606 1.00 79.69 163 ARG A C 1
ATOM 1177 O O . ARG A 1 163 ? 1.562 -9.912 -17.466 1.00 79.69 163 ARG A O 1
ATOM 1184 N N . ALA A 1 164 ? 0.109 -8.459 -16.578 1.00 75.06 164 ALA A N 1
ATOM 1185 C CA . ALA A 1 164 ? 0.394 -7.405 -17.554 1.00 75.06 164 ALA A CA 1
ATOM 1186 C C . ALA A 1 164 ? 1.848 -6.900 -17.458 1.00 75.06 164 ALA A C 1
ATOM 1188 O O . ALA A 1 164 ? 2.506 -6.688 -18.483 1.00 75.06 164 ALA A O 1
ATOM 1189 N N . ALA A 1 165 ? 2.376 -6.759 -16.238 1.00 75.88 165 ALA A N 1
ATOM 1190 C CA . ALA A 1 165 ? 3.761 -6.350 -16.014 1.00 75.88 165 ALA A CA 1
ATOM 1191 C C . ALA A 1 165 ? 4.773 -7.399 -16.515 1.00 75.88 165 ALA A C 1
ATOM 1193 O O . ALA A 1 165 ? 5.800 -7.042 -17.100 1.00 75.88 165 ALA A O 1
ATOM 1194 N N . GLU A 1 166 ? 4.487 -8.689 -16.339 1.00 81.12 166 GLU A N 1
ATOM 1195 C CA . GLU A 1 166 ? 5.333 -9.783 -16.837 1.00 81.12 166 GLU A CA 1
ATOM 1196 C C . GLU A 1 166 ? 5.378 -9.828 -18.369 1.00 81.12 166 GLU A C 1
ATOM 1198 O O . GLU A 1 166 ? 6.463 -9.893 -18.958 1.00 81.12 166 GLU A O 1
ATOM 1203 N N . LEU A 1 167 ? 4.226 -9.677 -19.030 1.00 81.56 167 LEU A N 1
ATOM 1204 C CA . LEU A 1 167 ? 4.148 -9.631 -20.494 1.00 81.56 167 LEU A CA 1
ATOM 1205 C C . LEU A 1 167 ? 4.931 -8.447 -21.082 1.00 81.56 167 LEU A C 1
ATOM 1207 O O . LEU A 1 167 ? 5.601 -8.591 -22.110 1.00 81.56 167 LEU A O 1
ATOM 1211 N N . GLN A 1 168 ? 4.920 -7.285 -20.421 1.00 80.19 168 GLN A N 1
ATOM 1212 C CA . GLN A 1 168 ? 5.739 -6.147 -20.849 1.00 80.19 168 GLN A CA 1
ATOM 1213 C C . GLN A 1 168 ? 7.245 -6.420 -20.726 1.00 80.19 168 GLN A C 1
ATOM 1215 O O . GLN A 1 168 ? 8.010 -6.016 -21.607 1.00 80.19 168 GLN A O 1
ATOM 1220 N N . ARG A 1 169 ? 7.691 -7.123 -19.676 1.00 81.62 169 ARG A N 1
ATOM 1221 C CA . ARG A 1 169 ? 9.110 -7.494 -19.516 1.00 81.62 169 ARG A CA 1
ATOM 1222 C C . ARG A 1 169 ? 9.564 -8.454 -20.616 1.00 81.62 169 ARG A C 1
ATOM 1224 O O . ARG A 1 169 ? 10.652 -8.266 -21.162 1.00 81.62 169 ARG A O 1
ATOM 1231 N N . ALA A 1 170 ? 8.723 -9.418 -20.994 1.00 81.88 170 ALA A N 1
ATOM 1232 C CA . ALA A 1 170 ? 9.018 -10.349 -22.083 1.00 81.88 170 ALA A CA 1
ATOM 1233 C C . ALA A 1 170 ? 9.171 -9.632 -23.439 1.00 81.88 170 ALA A C 1
ATOM 1235 O O . ALA A 1 170 ? 10.135 -9.881 -24.166 1.00 81.88 170 ALA A O 1
ATOM 1236 N N . ARG A 1 171 ? 8.281 -8.678 -23.754 1.00 84.88 171 ARG A N 1
ATOM 1237 C CA . ARG A 1 171 ? 8.366 -7.880 -24.995 1.00 84.88 171 ARG A CA 1
ATOM 1238 C C . ARG A 1 171 ? 9.627 -7.018 -25.049 1.00 84.88 171 ARG A C 1
ATOM 1240 O O . ARG A 1 171 ? 10.279 -6.961 -26.089 1.00 84.88 171 ARG A O 1
ATOM 1247 N N . ARG A 1 172 ? 10.015 -6.401 -23.926 1.00 81.81 172 ARG A N 1
ATOM 1248 C CA . ARG A 1 172 ? 11.252 -5.604 -23.846 1.00 81.81 172 ARG A CA 1
ATOM 1249 C C . ARG A 1 172 ? 12.499 -6.450 -24.095 1.00 81.81 172 ARG A C 1
ATOM 1251 O O . ARG A 1 172 ? 13.368 -6.008 -24.834 1.00 81.81 172 ARG A O 1
ATOM 1258 N N . ARG A 1 173 ? 12.575 -7.671 -23.549 1.00 85.62 173 ARG A N 1
ATOM 1259 C CA . ARG A 1 173 ? 13.709 -8.581 -23.804 1.00 85.62 173 ARG A CA 1
ATOM 1260 C C . ARG A 1 173 ? 13.831 -8.943 -25.284 1.00 85.62 173 ARG A C 1
ATOM 1262 O O . ARG A 1 173 ? 14.932 -8.898 -25.816 1.00 85.62 173 ARG A O 1
ATOM 1269 N N . ARG A 1 174 ? 12.710 -9.231 -25.956 1.00 86.00 174 ARG A N 1
ATOM 1270 C CA . ARG A 1 174 ? 12.708 -9.529 -27.399 1.00 86.00 174 ARG A CA 1
ATOM 1271 C C . ARG A 1 174 ? 13.194 -8.344 -28.229 1.00 86.00 174 ARG A C 1
ATOM 1273 O O . ARG A 1 174 ? 14.051 -8.530 -29.079 1.00 86.00 174 ARG A O 1
ATOM 1280 N N . LEU A 1 175 ? 12.710 -7.133 -27.944 1.00 83.12 175 LEU A N 1
ATOM 1281 C CA . LEU A 1 175 ? 13.170 -5.928 -28.643 1.00 83.12 175 LEU A CA 1
ATOM 1282 C C . LEU A 1 175 ? 14.666 -5.669 -28.429 1.00 83.12 175 LEU A C 1
ATOM 1284 O O . LEU A 1 175 ? 15.357 -5.336 -29.383 1.00 83.12 175 LEU A O 1
ATOM 1288 N N . VAL A 1 176 ? 15.177 -5.870 -27.211 1.00 84.00 176 VAL A N 1
ATOM 1289 C CA . VAL A 1 176 ? 16.614 -5.722 -26.923 1.00 84.00 176 VAL A CA 1
ATOM 1290 C C . VAL A 1 176 ? 17.444 -6.762 -27.676 1.00 84.00 176 VAL A C 1
ATOM 1292 O O . VAL A 1 176 ? 18.477 -6.405 -28.228 1.00 84.00 176 VAL A O 1
ATOM 1295 N N . LEU A 1 177 ? 16.992 -8.019 -27.749 1.00 86.56 177 LEU A N 1
ATOM 1296 C CA . LEU A 1 177 ? 17.685 -9.064 -28.510 1.00 86.56 177 LEU A CA 1
ATOM 1297 C C . LEU A 1 177 ? 17.682 -8.782 -30.015 1.00 86.56 177 LEU A C 1
ATOM 1299 O O . LEU A 1 177 ? 18.715 -8.940 -30.653 1.00 86.56 177 LEU A O 1
ATOM 1303 N N . ILE A 1 178 ? 16.558 -8.319 -30.568 1.00 85.94 178 ILE A N 1
ATOM 1304 C CA . ILE A 1 178 ? 16.467 -7.927 -31.983 1.00 85.94 178 ILE A CA 1
ATOM 1305 C C . ILE A 1 178 ? 17.414 -6.757 -32.270 1.00 85.94 178 ILE A C 1
ATOM 1307 O O . ILE A 1 178 ? 18.147 -6.792 -33.253 1.00 85.94 178 ILE A O 1
ATOM 1311 N N . LEU A 1 179 ? 17.448 -5.748 -31.394 1.00 81.00 179 LEU A N 1
ATOM 1312 C CA . LEU A 1 179 ? 18.351 -4.608 -31.545 1.00 81.00 179 LEU A CA 1
ATOM 1313 C C . LEU A 1 179 ? 19.823 -5.039 -31.442 1.00 81.00 179 LEU A C 1
ATOM 1315 O O . LEU A 1 179 ? 20.647 -4.597 -32.234 1.00 81.00 179 LEU A O 1
ATOM 1319 N N . ALA A 1 180 ? 20.152 -5.927 -30.500 1.00 82.94 180 ALA A N 1
ATOM 1320 C CA . ALA A 1 180 ? 21.501 -6.468 -30.351 1.00 82.94 180 ALA A CA 1
ATOM 1321 C C . ALA A 1 180 ? 21.926 -7.279 -31.584 1.00 82.94 180 ALA A C 1
ATOM 1323 O O . ALA A 1 180 ? 23.024 -7.078 -32.095 1.00 82.94 180 ALA A O 1
ATOM 1324 N N . ALA A 1 181 ? 21.044 -8.137 -32.104 1.00 83.38 181 ALA A N 1
ATOM 1325 C CA . ALA A 1 181 ? 21.293 -8.896 -33.326 1.00 83.38 181 ALA A CA 1
ATOM 1326 C C . ALA A 1 181 ? 21.494 -7.976 -34.539 1.00 83.38 181 ALA A C 1
ATOM 1328 O O . ALA A 1 181 ? 22.386 -8.222 -35.347 1.00 83.38 181 ALA A O 1
ATOM 1329 N N . LEU A 1 182 ? 20.725 -6.887 -34.637 1.00 83.31 182 LEU A N 1
ATOM 1330 C CA . LEU A 1 182 ? 20.887 -5.886 -35.692 1.00 83.31 182 LEU A CA 1
ATOM 1331 C C . LEU A 1 182 ? 22.261 -5.202 -35.622 1.00 83.31 182 LEU A C 1
ATOM 1333 O O . LEU A 1 182 ? 22.918 -5.057 -36.650 1.00 83.31 182 LEU A O 1
ATOM 1337 N N . VAL A 1 183 ? 22.719 -4.830 -34.422 1.00 81.19 183 VAL A N 1
ATOM 1338 C CA . VAL A 1 183 ? 24.048 -4.224 -34.214 1.00 81.19 183 VAL A CA 1
ATOM 1339 C C . VAL A 1 183 ? 25.165 -5.202 -34.583 1.00 81.19 183 VAL A C 1
ATOM 1341 O O . VAL A 1 183 ? 26.111 -4.815 -35.266 1.00 81.19 183 VAL A O 1
ATOM 1344 N N . VAL A 1 184 ? 25.043 -6.475 -34.192 1.00 80.75 184 VAL A N 1
ATOM 1345 C CA . VAL A 1 184 ? 26.006 -7.519 -34.584 1.00 80.75 184 VAL A CA 1
ATOM 1346 C C . VAL A 1 184 ? 26.014 -7.700 -36.104 1.00 80.75 184 VAL A C 1
ATOM 1348 O O . VAL A 1 184 ? 27.084 -7.723 -36.706 1.00 80.75 184 VAL A O 1
ATOM 1351 N N . GLY A 1 185 ? 24.842 -7.749 -36.741 1.00 79.62 185 GLY A N 1
ATOM 1352 C CA . GLY A 1 185 ? 24.728 -7.840 -38.197 1.00 79.62 185 GLY A CA 1
ATOM 1353 C C . GLY A 1 185 ? 25.392 -6.664 -38.919 1.00 79.62 185 GLY A C 1
ATOM 1354 O O . GLY A 1 185 ? 26.140 -6.870 -39.871 1.00 79.62 185 GLY A O 1
ATOM 1355 N N . GLN A 1 186 ? 25.198 -5.435 -38.432 1.00 76.12 186 GLN A N 1
ATOM 1356 C CA . GLN A 1 186 ? 25.861 -4.246 -38.979 1.00 76.12 186 GLN A CA 1
ATOM 1357 C C . GLN A 1 186 ? 27.383 -4.285 -38.799 1.00 76.12 186 GLN A C 1
ATOM 1359 O O . GLN A 1 186 ? 28.107 -3.893 -39.713 1.00 76.12 186 GLN A O 1
ATOM 1364 N N . ALA A 1 187 ? 27.872 -4.780 -37.658 1.00 72.94 187 ALA A N 1
ATOM 1365 C CA . ALA A 1 187 ? 29.304 -4.939 -37.417 1.00 72.94 187 ALA A CA 1
ATOM 1366 C C . ALA A 1 187 ? 29.938 -5.939 -38.395 1.00 72.94 187 ALA A C 1
ATOM 1368 O O . ALA A 1 187 ? 31.003 -5.657 -38.937 1.00 72.94 187 ALA A O 1
ATOM 1369 N N . VAL A 1 188 ? 29.259 -7.060 -38.673 1.00 76.19 188 VAL A N 1
ATOM 1370 C CA . VAL A 1 188 ? 29.718 -8.049 -39.661 1.00 76.19 188 VAL A CA 1
ATOM 1371 C C . VAL A 1 188 ? 29.757 -7.435 -41.058 1.00 76.19 188 VAL A C 1
ATOM 1373 O O . VAL A 1 188 ? 30.784 -7.526 -41.718 1.00 76.19 188 VAL A O 1
ATOM 1376 N N . VAL A 1 189 ? 28.693 -6.752 -41.496 1.00 72.44 189 VAL A N 1
ATOM 1377 C CA . VAL A 1 189 ? 28.644 -6.120 -42.830 1.00 72.44 189 VAL A CA 1
ATOM 1378 C C . VAL A 1 189 ? 29.732 -5.057 -42.990 1.00 72.44 189 VAL A C 1
ATOM 1380 O O . VAL A 1 189 ? 30.392 -4.992 -44.024 1.00 72.44 189 VAL A O 1
ATOM 1383 N N . GLY A 1 190 ? 29.958 -4.235 -41.970 1.00 67.06 190 GLY A N 1
ATOM 1384 C CA . GLY A 1 190 ? 30.961 -3.185 -42.054 1.00 67.06 190 GLY A CA 1
ATOM 1385 C C . GLY A 1 190 ? 32.407 -3.662 -41.931 1.00 67.06 190 GLY A C 1
ATOM 1386 O O . GLY A 1 190 ? 33.303 -2.982 -42.432 1.00 67.06 190 GLY A O 1
ATOM 1387 N N . LEU A 1 191 ? 32.639 -4.857 -41.378 1.00 71.00 191 LEU A N 1
ATOM 1388 C CA . LEU A 1 191 ? 33.945 -5.521 -41.431 1.00 71.00 191 LEU A CA 1
ATOM 1389 C C . LEU A 1 191 ? 34.392 -5.782 -42.883 1.00 71.00 191 LEU A C 1
ATOM 1391 O O . LEU A 1 191 ? 35.587 -5.789 -43.162 1.00 71.00 191 LEU A O 1
ATOM 1395 N N . PHE A 1 192 ? 33.442 -5.912 -43.817 1.00 69.12 192 PHE A N 1
ATOM 1396 C CA . PHE A 1 192 ? 33.711 -6.110 -45.244 1.00 69.12 192 PHE A CA 1
ATOM 1397 C C . PHE A 1 192 ? 33.791 -4.809 -46.070 1.00 69.12 192 PHE A C 1
ATOM 1399 O O . PHE A 1 192 ? 34.221 -4.867 -47.219 1.00 69.12 192 PHE A O 1
ATOM 1406 N N . LEU A 1 193 ? 33.418 -3.634 -45.532 1.00 64.94 193 LEU A N 1
ATOM 1407 C CA . LEU A 1 193 ? 33.297 -2.378 -46.308 1.00 64.94 193 LEU A CA 1
ATOM 1408 C C . LEU A 1 193 ? 34.412 -1.323 -46.083 1.00 64.94 193 LEU A C 1
ATOM 1410 O O . LEU A 1 193 ? 34.340 -0.229 -46.643 1.00 64.94 193 LEU A O 1
ATOM 1414 N N . GLY A 1 194 ? 35.486 -1.641 -45.352 1.00 68.31 194 GLY A N 1
ATOM 1415 C CA . GLY A 1 194 ? 36.726 -0.841 -45.318 1.00 68.31 194 GLY A CA 1
ATOM 1416 C C . GLY A 1 194 ? 36.853 0.198 -44.186 1.00 68.31 194 GLY A C 1
ATOM 1417 O O . GLY A 1 194 ? 35.918 0.470 -43.437 1.00 68.31 194 GLY A O 1
ATOM 1418 N N . ALA A 1 195 ? 38.050 0.789 -44.048 1.00 72.62 195 ALA A N 1
ATOM 1419 C CA . ALA A 1 195 ? 38.510 1.540 -42.864 1.00 72.62 195 ALA A CA 1
ATOM 1420 C C . ALA A 1 195 ? 37.634 2.738 -42.431 1.00 72.62 195 ALA A C 1
ATOM 1422 O O . ALA A 1 195 ? 37.578 3.059 -41.244 1.00 72.62 195 ALA A O 1
ATOM 1423 N N . ALA A 1 196 ? 36.903 3.371 -43.354 1.00 71.12 196 ALA A N 1
ATOM 1424 C CA . ALA A 1 196 ? 35.976 4.458 -43.024 1.00 71.12 196 ALA A CA 1
ATOM 1425 C C . ALA A 1 196 ? 34.793 3.988 -42.150 1.00 71.12 196 ALA A C 1
ATOM 1427 O O . ALA A 1 196 ? 34.259 4.770 -41.360 1.00 71.12 196 ALA A O 1
ATOM 1428 N N . PHE A 1 197 ? 34.414 2.706 -42.230 1.00 76.00 197 PHE A N 1
ATOM 1429 C CA . PHE A 1 197 ? 33.366 2.126 -41.391 1.00 76.00 197 PHE A CA 1
ATOM 1430 C C . PHE A 1 197 ? 33.784 2.031 -39.916 1.00 76.00 197 PHE A C 1
ATOM 1432 O O . PHE A 1 197 ? 32.966 2.278 -39.031 1.00 76.00 197 PHE A O 1
ATOM 1439 N N . LEU A 1 198 ? 35.057 1.728 -39.634 1.00 77.25 198 LEU A N 1
ATOM 1440 C CA . LEU A 1 198 ? 35.551 1.555 -38.263 1.00 77.25 198 LEU A CA 1
ATOM 1441 C C . LEU A 1 198 ? 35.420 2.841 -37.439 1.00 77.25 198 LEU A C 1
ATOM 1443 O O . LEU A 1 198 ? 35.012 2.788 -36.280 1.00 77.25 198 LEU A O 1
ATOM 1447 N N . ILE A 1 199 ? 35.680 4.001 -38.049 1.00 77.88 199 ILE A N 1
ATOM 1448 C CA . ILE A 1 199 ? 35.522 5.302 -37.382 1.00 77.88 199 ILE A CA 1
ATOM 1449 C C . ILE A 1 199 ? 34.046 5.535 -37.023 1.00 77.88 199 ILE A C 1
ATOM 1451 O O . ILE A 1 199 ? 33.730 5.884 -35.885 1.00 77.88 199 ILE A O 1
ATOM 1455 N N . GLY A 1 200 ? 33.128 5.269 -37.960 1.00 76.75 200 GLY A N 1
ATOM 1456 C CA . GLY A 1 200 ? 31.686 5.372 -37.716 1.00 76.75 200 GLY A CA 1
ATOM 1457 C C . GLY A 1 200 ? 31.191 4.405 -36.635 1.00 76.75 200 GLY A C 1
ATOM 1458 O O . GLY A 1 200 ? 30.381 4.786 -35.787 1.00 76.75 200 GLY A O 1
ATOM 1459 N N . ALA A 1 201 ? 31.719 3.179 -36.614 1.00 77.75 201 ALA A N 1
ATOM 1460 C CA . ALA A 1 201 ? 31.392 2.176 -35.607 1.00 77.75 201 ALA A CA 1
ATOM 1461 C C . ALA A 1 201 ? 31.835 2.606 -34.200 1.00 77.75 201 ALA A C 1
ATOM 1463 O O . ALA A 1 201 ? 31.052 2.485 -33.257 1.00 77.75 201 ALA A O 1
ATOM 1464 N N . VAL A 1 202 ? 33.040 3.171 -34.053 1.00 81.19 202 VAL A N 1
ATOM 1465 C CA . VAL A 1 202 ? 33.533 3.681 -32.761 1.00 81.19 202 VAL A CA 1
ATOM 1466 C C . VAL A 1 202 ? 32.677 4.849 -32.271 1.00 81.19 202 VAL A C 1
ATOM 1468 O O . VAL A 1 202 ? 32.241 4.841 -31.120 1.00 81.19 202 VAL A O 1
ATOM 1471 N N . VAL A 1 203 ? 32.359 5.819 -33.137 1.00 83.12 203 VAL A N 1
ATOM 1472 C CA . VAL A 1 203 ? 31.498 6.955 -32.761 1.00 83.12 203 VAL A CA 1
ATOM 1473 C C . VAL A 1 203 ? 30.105 6.470 -32.345 1.00 83.12 203 VAL A C 1
ATOM 1475 O O . VAL A 1 203 ? 29.594 6.885 -31.304 1.00 83.12 203 VAL A O 1
ATOM 1478 N N . SER A 1 204 ? 29.510 5.543 -33.102 1.00 80.31 204 SER A N 1
ATOM 1479 C CA . SER A 1 204 ? 28.203 4.962 -32.772 1.00 80.31 204 SER A CA 1
ATOM 1480 C C . SER A 1 204 ? 28.238 4.190 -31.448 1.00 80.31 204 SER A C 1
ATOM 1482 O O . SER A 1 204 ? 27.343 4.352 -30.617 1.00 80.31 204 SER A O 1
ATOM 1484 N N . ALA A 1 205 ? 29.305 3.427 -31.187 1.00 82.62 205 ALA A N 1
ATOM 1485 C CA . ALA A 1 205 ? 29.493 2.711 -29.928 1.00 82.62 205 ALA A CA 1
ATOM 1486 C C . ALA A 1 205 ? 29.607 3.665 -28.726 1.00 82.62 205 ALA A C 1
ATOM 1488 O O . ALA A 1 205 ? 28.976 3.424 -27.695 1.00 82.62 205 ALA A O 1
ATOM 1489 N N . VAL A 1 206 ? 30.343 4.773 -28.859 1.00 87.75 206 VAL A N 1
ATOM 1490 C CA . VAL A 1 206 ? 30.468 5.794 -27.802 1.00 87.75 206 VAL A CA 1
ATOM 1491 C C . VAL A 1 206 ? 29.121 6.469 -27.530 1.00 87.75 206 VAL A C 1
ATOM 1493 O O . VAL A 1 206 ? 28.715 6.589 -26.371 1.00 87.75 206 VAL A O 1
ATOM 1496 N N . VAL A 1 207 ? 28.383 6.850 -28.578 1.00 88.88 207 VAL A N 1
ATOM 1497 C CA . VAL A 1 207 ? 27.041 7.442 -28.437 1.00 88.88 207 VAL A CA 1
ATOM 1498 C C . VAL A 1 207 ? 26.071 6.449 -27.792 1.00 88.88 207 VAL A C 1
ATOM 1500 O O . VAL A 1 207 ? 25.333 6.813 -26.871 1.00 88.88 207 VAL A O 1
ATOM 1503 N N . ALA A 1 208 ? 26.101 5.183 -28.212 1.00 86.31 208 ALA A N 1
ATOM 1504 C CA . ALA A 1 208 ? 25.276 4.126 -27.638 1.00 86.31 208 ALA A CA 1
ATOM 1505 C C . ALA A 1 208 ? 25.600 3.894 -26.154 1.00 86.31 208 ALA A C 1
ATOM 1507 O O . ALA A 1 208 ? 24.681 3.809 -25.336 1.00 86.31 208 ALA A O 1
ATOM 1508 N N . ALA A 1 209 ? 26.883 3.855 -25.781 1.00 88.12 209 ALA A N 1
ATOM 1509 C CA . ALA A 1 209 ? 27.319 3.723 -24.392 1.00 88.12 209 ALA A CA 1
ATOM 1510 C C . ALA A 1 209 ? 26.859 4.914 -23.532 1.00 88.12 209 ALA A C 1
ATOM 1512 O O . ALA A 1 209 ? 26.321 4.713 -22.438 1.00 88.12 209 ALA A O 1
ATOM 1513 N N . GLY A 1 210 ? 26.983 6.141 -24.049 1.00 93.56 210 GLY A N 1
ATOM 1514 C CA . GLY A 1 210 ? 26.492 7.353 -23.388 1.00 93.56 210 GLY A CA 1
ATOM 1515 C C . GLY A 1 210 ? 24.974 7.339 -23.175 1.00 93.56 210 GLY A C 1
ATOM 1516 O O . GLY A 1 210 ? 24.491 7.620 -22.071 1.00 93.56 210 GLY A O 1
ATOM 1517 N N . LEU A 1 211 ? 24.208 6.929 -24.192 1.00 90.00 211 LEU A N 1
ATOM 1518 C CA . LEU A 1 211 ? 22.754 6.777 -24.091 1.00 90.00 211 LEU A CA 1
ATOM 1519 C C . LEU A 1 211 ? 22.377 5.715 -23.048 1.00 90.00 211 LEU A C 1
ATOM 1521 O O . LEU A 1 211 ? 21.494 5.949 -22.219 1.00 90.00 211 LEU A O 1
ATOM 1525 N N . LEU A 1 212 ? 23.066 4.570 -23.046 1.00 92.06 212 LEU A N 1
ATOM 1526 C CA . LEU A 1 212 ? 22.828 3.498 -22.079 1.00 92.06 212 LEU A CA 1
ATOM 1527 C C . LEU A 1 212 ? 23.113 3.965 -20.644 1.00 92.06 212 LEU A C 1
ATOM 1529 O O . LEU A 1 212 ? 22.333 3.668 -19.736 1.00 92.06 212 LEU A O 1
ATOM 1533 N N . GLY A 1 213 ? 24.189 4.733 -20.445 1.00 93.25 213 GLY A N 1
ATOM 1534 C CA . GLY A 1 213 ? 24.531 5.358 -19.167 1.00 93.25 213 GLY A CA 1
ATOM 1535 C C . GLY A 1 213 ? 23.429 6.296 -18.671 1.00 93.25 213 GLY A C 1
ATOM 1536 O O . GLY A 1 213 ? 22.964 6.159 -17.537 1.00 93.25 213 GLY A O 1
ATOM 1537 N N . ARG A 1 214 ? 22.920 7.175 -19.545 1.00 93.44 214 ARG A N 1
ATOM 1538 C CA . ARG A 1 214 ? 21.802 8.077 -19.218 1.00 93.44 214 ARG A CA 1
ATOM 1539 C C . ARG A 1 214 ? 20.523 7.312 -18.870 1.00 93.44 214 ARG A C 1
ATOM 1541 O O . ARG A 1 214 ? 19.851 7.650 -17.896 1.00 93.44 214 ARG A O 1
ATOM 1548 N N . LEU A 1 215 ? 20.189 6.259 -19.619 1.00 90.12 215 LEU A N 1
ATOM 1549 C CA . LEU A 1 215 ? 19.018 5.423 -19.330 1.00 90.12 215 LEU A CA 1
ATOM 1550 C C . LEU A 1 215 ? 19.151 4.689 -17.988 1.00 90.12 215 LEU A C 1
ATOM 1552 O O . LEU A 1 215 ? 18.171 4.597 -17.244 1.00 90.12 215 LEU A O 1
ATOM 1556 N N . ARG A 1 216 ? 20.355 4.213 -17.645 1.00 92.94 216 ARG A N 1
ATOM 1557 C CA . ARG A 1 216 ? 20.637 3.606 -16.334 1.00 92.94 216 ARG A CA 1
ATOM 1558 C C . ARG A 1 216 ? 20.526 4.621 -15.198 1.00 92.94 216 ARG A C 1
ATOM 1560 O O . ARG A 1 216 ? 19.935 4.284 -14.177 1.00 92.94 216 ARG A O 1
ATOM 1567 N N . ALA A 1 217 ? 21.008 5.850 -15.384 1.00 91.44 217 ALA A N 1
ATOM 1568 C CA . ALA A 1 217 ? 20.865 6.917 -14.391 1.00 91.44 217 ALA A CA 1
ATOM 1569 C C . ALA A 1 217 ? 19.385 7.229 -14.102 1.00 91.44 217 ALA A C 1
ATOM 1571 O O . ALA A 1 217 ? 18.962 7.220 -12.947 1.00 91.44 217 ALA A O 1
ATOM 1572 N N . VAL A 1 218 ? 18.562 7.374 -15.148 1.00 92.06 218 VAL A N 1
ATOM 1573 C CA . VAL A 1 218 ? 17.111 7.596 -15.000 1.00 92.06 218 VAL A CA 1
ATOM 1574 C C . VAL A 1 218 ? 16.420 6.402 -14.327 1.00 92.06 218 VAL A C 1
ATOM 1576 O O . VAL A 1 218 ? 15.514 6.583 -13.512 1.00 92.06 218 VAL A O 1
ATOM 1579 N N . ALA A 1 219 ? 16.830 5.170 -14.641 1.00 88.94 219 ALA A N 1
ATOM 1580 C CA . ALA A 1 219 ? 16.292 3.980 -13.985 1.00 88.94 219 ALA A CA 1
ATOM 1581 C C . ALA A 1 219 ? 16.670 3.923 -12.494 1.00 88.94 219 ALA A C 1
ATOM 1583 O O . ALA A 1 219 ? 15.815 3.610 -11.663 1.00 88.94 219 ALA A O 1
ATOM 1584 N N . ALA A 1 220 ? 17.910 4.277 -12.149 1.00 93.50 220 ALA A N 1
ATOM 1585 C CA . ALA A 1 220 ? 18.382 4.331 -10.769 1.00 93.50 220 ALA A CA 1
ATOM 1586 C C . ALA A 1 220 ? 17.633 5.396 -9.951 1.00 93.50 220 ALA A C 1
ATOM 1588 O O . ALA A 1 220 ? 17.254 5.142 -8.809 1.00 93.50 220 ALA A O 1
ATOM 1589 N N . GLU A 1 221 ? 17.343 6.563 -10.533 1.00 92.88 221 GLU A N 1
ATOM 1590 C CA . GLU A 1 221 ? 16.522 7.589 -9.875 1.00 92.88 221 GLU A CA 1
ATOM 1591 C C . GLU A 1 221 ? 15.100 7.104 -9.585 1.00 92.88 221 GLU A C 1
ATOM 1593 O O . GLU A 1 221 ? 14.580 7.334 -8.492 1.00 92.88 221 GLU A O 1
ATOM 1598 N N . ARG A 1 222 ? 14.473 6.392 -10.529 1.00 91.81 222 ARG A N 1
ATOM 1599 C CA . ARG A 1 222 ? 13.140 5.806 -10.309 1.00 91.81 222 ARG A CA 1
ATOM 1600 C C . ARG A 1 222 ? 13.163 4.770 -9.191 1.00 91.81 222 ARG A C 1
ATOM 1602 O O . ARG A 1 222 ? 12.305 4.816 -8.317 1.00 91.81 222 ARG A O 1
ATOM 1609 N N . GLN A 1 223 ? 14.175 3.904 -9.166 1.00 93.50 223 GLN A N 1
ATOM 1610 C CA . GLN A 1 223 ? 14.341 2.928 -8.087 1.00 93.50 223 GLN A CA 1
ATOM 1611 C C . GLN A 1 223 ? 14.538 3.600 -6.725 1.00 93.50 223 GLN A C 1
ATOM 1613 O O . GLN A 1 223 ? 13.951 3.154 -5.743 1.00 93.50 223 GLN A O 1
ATOM 1618 N N . LYS A 1 224 ? 15.306 4.698 -6.658 1.00 94.19 224 LYS A N 1
ATOM 1619 C CA . LYS A 1 224 ? 15.477 5.474 -5.420 1.00 94.19 224 LYS A CA 1
ATOM 1620 C C . LYS A 1 224 ? 14.157 6.076 -4.937 1.00 94.19 224 LYS A C 1
ATOM 1622 O O . LYS A 1 224 ? 13.871 5.990 -3.747 1.00 94.19 224 LYS A O 1
ATOM 1627 N N . ARG A 1 225 ? 13.336 6.628 -5.839 1.00 93.62 225 ARG A N 1
ATOM 1628 C CA . ARG A 1 225 ? 12.004 7.162 -5.490 1.00 93.62 225 ARG A CA 1
ATOM 1629 C C . ARG A 1 225 ? 11.070 6.064 -4.987 1.00 93.62 225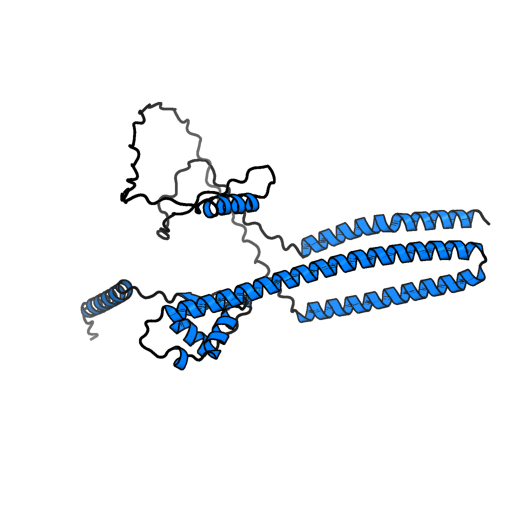 ARG A C 1
ATOM 1631 O O . ARG A 1 225 ? 10.485 6.212 -3.922 1.00 93.62 225 ARG A O 1
ATOM 1638 N N . GLU A 1 226 ? 11.003 4.931 -5.684 1.00 93.19 226 GLU A N 1
ATOM 1639 C CA . GLU A 1 226 ? 10.199 3.785 -5.241 1.00 93.19 226 GLU A CA 1
ATOM 1640 C C . GLU A 1 226 ? 10.671 3.238 -3.888 1.00 93.19 226 GLU A C 1
ATOM 1642 O O . GLU A 1 226 ? 9.853 2.887 -3.038 1.00 93.19 226 GLU A O 1
ATOM 1647 N N . ALA A 1 227 ? 11.986 3.174 -3.658 1.00 93.19 227 ALA A N 1
ATOM 1648 C CA . ALA A 1 227 ? 12.534 2.776 -2.368 1.00 93.19 227 ALA A CA 1
ATOM 1649 C C . ALA A 1 227 ? 12.113 3.768 -1.276 1.00 93.19 227 ALA A C 1
ATOM 1651 O O . ALA A 1 227 ? 11.588 3.344 -0.249 1.00 93.19 227 ALA A O 1
ATOM 1652 N N . GLN A 1 228 ? 12.267 5.076 -1.506 1.00 95.69 228 GLN A N 1
ATOM 1653 C CA . GLN A 1 228 ? 11.849 6.119 -0.563 1.00 95.69 228 GLN A CA 1
ATOM 1654 C C . GLN A 1 228 ? 10.354 6.042 -0.238 1.00 95.69 228 GLN A C 1
ATOM 1656 O O . GLN A 1 228 ? 9.981 6.125 0.932 1.00 95.69 228 GLN A O 1
ATOM 1661 N N . GLU A 1 229 ? 9.501 5.811 -1.236 1.00 94.94 229 GLU A N 1
ATOM 1662 C CA . GLU A 1 229 ? 8.063 5.619 -1.031 1.00 94.94 229 GLU A CA 1
ATOM 1663 C C . GLU A 1 229 ? 7.769 4.377 -0.183 1.00 94.94 229 GLU A C 1
ATOM 1665 O O . GLU A 1 229 ? 6.979 4.455 0.760 1.00 94.94 229 GLU A O 1
ATOM 1670 N N . ARG A 1 230 ? 8.442 3.247 -0.439 1.00 93.56 230 ARG A N 1
ATOM 1671 C CA . ARG A 1 230 ? 8.309 2.032 0.388 1.00 93.56 230 ARG A CA 1
ATOM 1672 C C . ARG A 1 230 ? 8.792 2.260 1.816 1.00 93.56 230 ARG A C 1
ATOM 1674 O O . ARG A 1 230 ? 8.133 1.818 2.755 1.00 93.56 230 ARG A O 1
ATOM 1681 N N . HIS A 1 231 ? 9.901 2.975 1.998 1.00 94.88 231 HIS A N 1
ATOM 1682 C CA . HIS A 1 231 ? 10.404 3.341 3.321 1.00 94.88 231 HIS A CA 1
ATOM 1683 C C . HIS A 1 231 ? 9.402 4.236 4.063 1.00 94.88 231 HIS A C 1
ATOM 1685 O O . HIS A 1 231 ? 9.079 3.959 5.218 1.00 94.88 231 HIS A O 1
ATOM 1691 N N . ALA A 1 232 ? 8.839 5.249 3.401 1.00 94.38 232 ALA A N 1
ATOM 1692 C CA . ALA A 1 232 ? 7.811 6.108 3.984 1.00 94.38 232 ALA A CA 1
ATOM 1693 C C . ALA A 1 232 ? 6.545 5.316 4.358 1.00 94.38 232 ALA A C 1
ATOM 1695 O O . ALA A 1 232 ? 6.016 5.475 5.461 1.00 94.38 232 ALA A O 1
ATOM 1696 N N . GLN A 1 233 ? 6.090 4.409 3.489 1.00 93.44 233 GLN A N 1
ATOM 1697 C CA . GLN A 1 233 ? 4.956 3.522 3.771 1.00 93.44 233 GLN A CA 1
ATOM 1698 C C . GLN A 1 233 ? 5.234 2.600 4.966 1.00 93.44 233 GLN A C 1
ATOM 1700 O O . GLN A 1 233 ? 4.376 2.460 5.840 1.00 93.44 233 GLN A O 1
ATOM 1705 N N . ALA A 1 234 ? 6.441 2.037 5.061 1.00 94.31 234 ALA A N 1
ATOM 1706 C CA . ALA A 1 234 ? 6.851 1.208 6.192 1.00 94.31 234 ALA A CA 1
ATOM 1707 C C . ALA A 1 234 ? 6.867 1.999 7.512 1.00 94.31 234 ALA A C 1
ATOM 1709 O O . ALA A 1 234 ? 6.408 1.495 8.538 1.00 94.31 234 ALA A O 1
ATOM 1710 N N . LEU A 1 235 ? 7.325 3.256 7.496 1.00 95.69 235 LEU A N 1
ATOM 1711 C CA . LEU A 1 235 ? 7.287 4.131 8.674 1.00 95.69 235 LEU A CA 1
ATOM 1712 C C . LEU A 1 235 ? 5.852 4.463 9.097 1.00 95.69 235 LEU A C 1
ATOM 1714 O O . LEU A 1 235 ? 5.535 4.413 10.286 1.00 95.69 235 LEU A O 1
ATOM 1718 N N . VAL A 1 236 ? 4.958 4.739 8.143 1.00 93.38 236 VAL A N 1
ATOM 1719 C CA . VAL A 1 236 ? 3.533 4.968 8.435 1.00 93.38 236 VAL A CA 1
ATOM 1720 C C . VAL A 1 236 ? 2.885 3.714 9.026 1.00 93.38 236 VAL A C 1
ATOM 1722 O O . VAL A 1 236 ? 2.125 3.827 9.991 1.00 93.38 236 VAL A O 1
ATOM 1725 N N . ALA A 1 237 ? 3.200 2.527 8.500 1.00 90.25 237 ALA A N 1
ATOM 1726 C 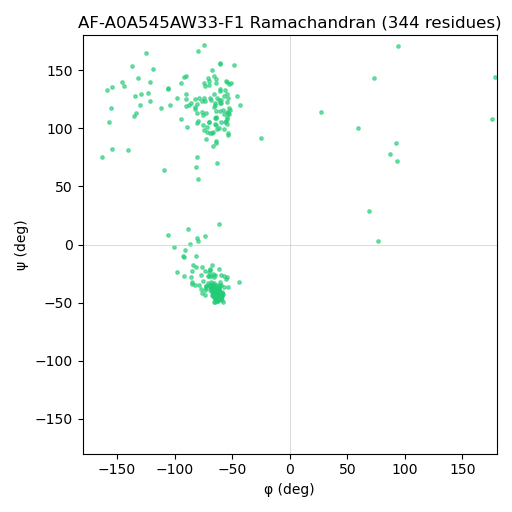CA . ALA A 1 237 ? 2.713 1.257 9.036 1.00 90.25 237 ALA A CA 1
ATOM 1727 C C . ALA A 1 237 ? 3.195 1.028 10.480 1.00 90.25 237 ALA A C 1
ATOM 1729 O O . ALA A 1 237 ? 2.375 0.775 11.366 1.00 90.25 237 ALA A O 1
ATOM 1730 N N . ARG A 1 238 ? 4.491 1.236 10.758 1.00 94.69 238 ARG A N 1
ATOM 1731 C CA . ARG A 1 238 ? 5.054 1.160 12.122 1.00 94.69 238 ARG A CA 1
ATOM 1732 C C . ARG A 1 238 ? 4.398 2.164 13.072 1.00 94.69 238 ARG A C 1
ATOM 1734 O O . ARG A 1 238 ? 3.999 1.808 14.178 1.00 94.69 238 ARG A O 1
ATOM 1741 N N . ALA A 1 239 ? 4.203 3.407 12.632 1.00 94.25 239 ALA A N 1
ATOM 1742 C CA . ALA A 1 239 ? 3.550 4.439 13.438 1.00 94.25 239 ALA A CA 1
ATOM 1743 C C . ALA A 1 239 ? 2.068 4.134 13.731 1.00 94.25 239 ALA A C 1
ATOM 1745 O O . ALA A 1 239 ? 1.534 4.610 14.737 1.00 94.25 239 ALA A O 1
ATOM 1746 N N . ARG A 1 240 ? 1.374 3.381 12.864 1.00 92.31 240 ARG A N 1
ATOM 1747 C CA . ARG A 1 240 ? 0.013 2.884 13.132 1.00 92.31 240 ARG A CA 1
ATOM 1748 C C . ARG A 1 240 ? 0.025 1.745 14.142 1.00 92.31 240 ARG A C 1
ATOM 1750 O O . ARG A 1 240 ? -0.786 1.788 15.061 1.00 92.31 240 ARG A O 1
ATOM 1757 N N . ALA A 1 241 ? 0.956 0.800 14.012 1.00 91.81 241 ALA A N 1
ATOM 1758 C CA . ALA A 1 241 ? 1.118 -0.299 14.962 1.00 91.81 241 ALA A CA 1
ATOM 1759 C C . ALA A 1 241 ? 1.370 0.222 16.386 1.00 91.81 241 ALA A C 1
ATOM 1761 O O . ALA A 1 241 ? 0.617 -0.112 17.297 1.00 91.81 241 ALA A O 1
ATOM 1762 N N . HIS A 1 242 ? 2.313 1.155 16.561 1.00 94.50 242 HIS A N 1
ATOM 1763 C CA . HIS A 1 242 ? 2.567 1.767 17.871 1.00 94.50 242 HIS A CA 1
ATOM 1764 C C . HIS A 1 242 ? 1.358 2.531 18.425 1.00 94.50 242 HIS A C 1
ATOM 1766 O O . HIS A 1 242 ? 1.078 2.467 19.620 1.00 94.50 242 HIS A O 1
ATOM 1772 N N . ARG A 1 243 ? 0.607 3.249 17.575 1.00 92.38 243 ARG A N 1
ATOM 1773 C CA . ARG A 1 243 ? -0.620 3.941 18.006 1.00 92.38 243 ARG A CA 1
ATOM 1774 C C . ARG A 1 243 ? -1.717 2.966 18.426 1.00 92.38 243 ARG A C 1
ATOM 1776 O O . ARG A 1 243 ? -2.407 3.242 19.404 1.00 92.38 243 ARG A O 1
ATOM 1783 N N . ALA A 1 244 ? -1.874 1.856 17.708 1.00 91.56 244 ALA A N 1
ATOM 1784 C CA . ALA A 1 244 ? -2.825 0.806 18.046 1.00 91.56 244 ALA A CA 1
ATOM 1785 C C . ALA A 1 244 ? -2.456 0.139 19.377 1.00 91.56 244 ALA A C 1
ATOM 1787 O O . ALA A 1 244 ? -3.301 0.035 20.262 1.00 91.56 244 ALA A O 1
ATOM 1788 N N . GLU A 1 245 ? -1.186 -0.214 19.565 1.00 89.69 245 GLU A N 1
ATOM 1789 C CA . GLU A 1 245 ? -0.701 -0.807 20.810 1.00 89.69 245 GLU A CA 1
ATOM 1790 C C . GLU A 1 245 ? -0.863 0.150 22.002 1.00 89.69 245 GLU A C 1
ATOM 1792 O O . GLU A 1 245 ? -1.426 -0.221 23.032 1.00 89.69 245 GLU A O 1
ATOM 1797 N N . ALA A 1 246 ? -0.449 1.413 21.851 1.00 91.69 246 ALA A N 1
ATOM 1798 C CA . ALA A 1 246 ? -0.609 2.428 22.890 1.00 91.69 246 ALA A CA 1
ATOM 1799 C C . ALA A 1 246 ? -2.086 2.675 23.234 1.00 91.69 246 ALA A C 1
ATOM 1801 O O . ALA A 1 246 ? -2.422 2.900 24.399 1.00 91.69 246 ALA A O 1
ATOM 1802 N N . PHE A 1 247 ? -2.974 2.618 22.237 1.00 91.69 247 PHE A N 1
ATOM 1803 C CA . PHE A 1 247 ? -4.415 2.717 22.440 1.00 91.69 247 PHE A CA 1
ATOM 1804 C C . PHE A 1 247 ? -4.954 1.538 23.254 1.00 91.69 247 PHE A C 1
ATOM 1806 O O . PHE A 1 247 ? -5.646 1.775 24.244 1.00 91.69 247 PHE A O 1
ATOM 1813 N N . VAL A 1 248 ? -4.611 0.298 22.889 1.00 89.38 248 VAL A N 1
ATOM 1814 C CA . VAL A 1 248 ? -5.067 -0.901 23.611 1.00 89.38 248 VAL A CA 1
ATOM 1815 C C . VAL A 1 248 ? -4.530 -0.894 25.043 1.00 89.38 248 VAL A C 1
ATOM 1817 O O . VAL A 1 248 ? -5.314 -1.021 25.980 1.00 89.38 248 VAL A O 1
ATOM 1820 N N . ARG A 1 249 ? -3.233 -0.619 25.243 1.00 88.25 249 ARG A N 1
ATOM 1821 C CA . ARG A 1 249 ? -2.640 -0.502 26.588 1.00 88.25 249 ARG A CA 1
ATOM 1822 C C . ARG A 1 249 ? -3.321 0.583 27.427 1.00 88.25 249 ARG A C 1
ATOM 1824 O O . ARG A 1 249 ? -3.622 0.358 28.596 1.00 88.25 249 ARG A O 1
ATOM 1831 N N . ARG A 1 250 ? -3.587 1.765 26.856 1.00 89.56 250 ARG A N 1
ATOM 1832 C CA . ARG A 1 250 ? -4.277 2.851 27.577 1.00 89.56 250 ARG A CA 1
ATOM 1833 C C . ARG A 1 250 ? -5.715 2.474 27.921 1.00 89.56 250 ARG A C 1
ATOM 1835 O O . ARG A 1 250 ? -6.164 2.803 29.014 1.00 89.56 250 ARG A O 1
ATOM 1842 N N . ALA A 1 251 ? -6.418 1.804 27.015 1.00 84.69 251 ALA A N 1
ATOM 1843 C CA . ALA A 1 251 ? -7.787 1.380 27.259 1.00 84.69 251 ALA A CA 1
ATOM 1844 C C . ALA A 1 251 ? -7.858 0.303 28.352 1.00 84.69 251 ALA A C 1
ATOM 1846 O O . ALA A 1 251 ? -8.706 0.404 29.230 1.00 84.69 251 ALA A O 1
ATOM 1847 N N . LEU A 1 252 ? -6.909 -0.640 28.373 1.00 82.69 252 LEU A N 1
ATOM 1848 C CA . LEU A 1 252 ? -6.795 -1.648 29.433 1.00 82.69 252 LEU A CA 1
ATOM 1849 C C . LEU A 1 252 ? -6.502 -1.027 30.810 1.00 82.69 252 LEU A C 1
ATOM 1851 O O . LEU A 1 252 ? -7.056 -1.480 31.807 1.00 82.69 252 LEU A O 1
ATOM 1855 N N . ARG A 1 253 ? -5.717 0.061 30.874 1.00 86.25 253 ARG A N 1
ATOM 1856 C CA . ARG A 1 253 ? -5.471 0.801 32.131 1.00 86.25 253 ARG A CA 1
ATOM 1857 C C . ARG A 1 253 ? -6.703 1.514 32.694 1.00 86.25 253 ARG A C 1
ATOM 1859 O O . ARG A 1 253 ? -6.736 1.793 33.886 1.00 86.25 253 ARG A O 1
ATOM 1866 N N . GLN A 1 254 ? -7.682 1.865 31.860 1.00 81.69 254 GLN A N 1
ATOM 1867 C CA . GLN A 1 254 ? -8.894 2.565 32.309 1.00 81.69 254 GLN A CA 1
ATOM 1868 C C . GLN A 1 254 ? -9.943 1.625 32.907 1.00 81.69 254 GLN A C 1
ATOM 1870 O O . GLN A 1 254 ? -10.922 2.089 33.491 1.00 81.69 254 GLN A O 1
ATOM 1875 N N . VAL A 1 255 ? -9.758 0.314 32.772 1.00 72.56 255 VAL A N 1
ATOM 1876 C CA . VAL A 1 255 ? -10.701 -0.663 33.302 1.00 72.56 255 VAL A CA 1
ATOM 1877 C C . VAL A 1 255 ? -10.439 -0.800 34.821 1.00 72.56 255 VAL A C 1
ATOM 1879 O O . VAL A 1 255 ? -9.301 -1.046 35.220 1.00 72.56 255 VAL A O 1
ATOM 1882 N N . PRO A 1 256 ? -11.442 -0.640 35.709 1.00 74.50 256 PRO A N 1
ATOM 1883 C CA . PRO A 1 256 ? -11.248 -0.538 37.169 1.00 74.50 256 PRO A CA 1
ATOM 1884 C C . PRO A 1 256 ? -10.594 -1.787 37.780 1.00 74.50 256 PRO A C 1
ATOM 1886 O O . PRO A 1 256 ? -11.044 -2.885 37.485 1.00 74.50 256 PRO A O 1
ATOM 1889 N N . ALA A 1 257 ? -9.560 -1.642 38.613 1.00 61.72 257 ALA A N 1
ATOM 1890 C CA . ALA A 1 257 ? -8.557 -2.655 39.007 1.00 61.72 257 ALA A CA 1
ATOM 1891 C C . ALA A 1 257 ? -9.023 -3.946 39.743 1.00 61.72 257 ALA A C 1
ATOM 1893 O O . ALA A 1 257 ? -8.204 -4.636 40.331 1.00 61.72 257 ALA A O 1
ATOM 1894 N N . GLY A 1 258 ? -10.305 -4.314 39.716 1.00 61.00 258 GLY A N 1
ATOM 1895 C CA . GLY A 1 258 ? -10.858 -5.429 40.501 1.00 61.00 258 GLY A CA 1
ATOM 1896 C C . GLY A 1 258 ? -10.826 -6.824 39.861 1.00 61.00 258 GLY A C 1
ATOM 1897 O O . GLY A 1 258 ? -11.542 -7.696 40.333 1.00 61.00 258 GLY A O 1
ATOM 1898 N N . ALA A 1 259 ? -10.089 -7.048 38.772 1.00 56.12 259 ALA A N 1
ATOM 1899 C CA . ALA A 1 259 ? -9.974 -8.379 38.171 1.00 56.12 259 ALA A CA 1
ATOM 1900 C C . ALA A 1 259 ? -8.577 -8.560 37.577 1.00 56.12 259 ALA A C 1
ATOM 1902 O O . ALA A 1 259 ? -8.073 -7.631 36.940 1.00 56.12 259 ALA A O 1
ATOM 1903 N N . ASP A 1 260 ? -7.992 -9.744 37.740 1.00 65.69 260 ASP A N 1
ATOM 1904 C CA . ASP A 1 260 ? -6.732 -10.184 37.126 1.00 65.69 260 ASP A CA 1
ATOM 1905 C C . ASP A 1 260 ? -6.861 -10.245 35.591 1.00 65.69 260 ASP A C 1
ATOM 1907 O O . ASP A 1 260 ? -6.962 -11.297 34.961 1.00 65.69 260 ASP A O 1
ATOM 1911 N N . ARG A 1 261 ? -6.957 -9.077 34.954 1.00 63.12 261 ARG A N 1
ATOM 1912 C CA . ARG A 1 261 ? -7.387 -8.943 33.554 1.00 63.12 261 ARG A CA 1
ATOM 1913 C C . ARG A 1 261 ? -6.334 -9.346 32.547 1.00 63.12 261 ARG A C 1
ATOM 1915 O O . ARG A 1 261 ? -6.692 -9.813 31.469 1.00 63.12 261 ARG A O 1
ATOM 1922 N N . GLU A 1 262 ? -5.062 -9.159 32.878 1.00 59.78 262 GLU A N 1
ATOM 1923 C CA . GLU A 1 262 ? -3.977 -9.614 32.008 1.00 59.78 262 GLU A CA 1
ATOM 1924 C C . GLU A 1 262 ? -3.887 -11.143 32.006 1.00 59.78 262 GLU A C 1
ATOM 1926 O O . GLU A 1 262 ? -3.684 -11.723 30.940 1.00 59.78 262 GLU A O 1
ATOM 1931 N N . ALA A 1 263 ? -4.174 -11.797 33.139 1.00 67.44 263 ALA A N 1
ATOM 1932 C CA . ALA A 1 263 ? -4.283 -13.253 33.210 1.00 67.44 263 ALA A CA 1
ATOM 1933 C C . ALA A 1 263 ? -5.472 -13.785 32.391 1.00 67.44 263 ALA A C 1
ATOM 1935 O O . ALA A 1 263 ? -5.383 -14.856 31.800 1.00 67.44 263 ALA A O 1
ATOM 1936 N N . TRP A 1 264 ? -6.574 -13.028 32.314 1.00 71.25 264 TRP A N 1
ATOM 1937 C CA . TRP A 1 264 ? -7.792 -13.490 31.640 1.00 71.25 264 TRP A CA 1
ATOM 1938 C C . TRP A 1 264 ? -7.814 -13.263 30.124 1.00 71.25 264 TRP A C 1
ATOM 1940 O O . TRP A 1 264 ? -8.426 -14.040 29.395 1.00 71.25 264 TRP A O 1
ATOM 1950 N N . LEU A 1 265 ? -7.185 -12.189 29.632 1.00 82.88 265 LEU A N 1
ATOM 1951 C CA . LEU A 1 265 ? -7.157 -11.887 28.196 1.00 82.88 265 LEU A CA 1
ATOM 1952 C C . LEU A 1 265 ? -5.937 -12.492 27.488 1.00 82.88 265 LEU A C 1
ATOM 1954 O O . LEU A 1 265 ? -6.036 -12.791 26.303 1.00 82.88 265 LEU A O 1
ATOM 1958 N N . GLY A 1 266 ? -4.819 -12.701 28.189 1.00 87.88 266 GLY A N 1
ATOM 1959 C CA . GLY A 1 266 ? -3.568 -13.171 27.591 1.00 87.88 266 GLY A CA 1
ATOM 1960 C C . GLY A 1 266 ? -2.862 -12.092 26.756 1.00 87.88 266 GLY A C 1
ATOM 1961 O O . GLY A 1 266 ? -3.485 -11.287 26.056 1.00 87.88 266 GLY A O 1
ATOM 1962 N N . SER A 1 267 ? -1.528 -12.064 26.806 1.00 88.44 267 SER A N 1
ATOM 1963 C CA . SER A 1 267 ? -0.703 -11.113 26.039 1.00 88.44 267 SER A CA 1
ATOM 1964 C C . SER A 1 267 ? -0.891 -11.260 24.523 1.00 88.44 267 SER A C 1
ATOM 1966 O O . SER A 1 267 ? -0.868 -10.265 23.793 1.00 88.44 267 SER A O 1
ATOM 1968 N N . GLU A 1 268 ? -1.160 -12.479 24.053 1.00 92.25 268 GLU A N 1
ATOM 1969 C CA . GLU A 1 268 ? -1.420 -12.771 22.643 1.00 92.25 268 GLU A CA 1
ATOM 1970 C C . GLU A 1 268 ? -2.702 -12.109 22.129 1.00 92.25 268 GLU A C 1
ATOM 1972 O O . GLU A 1 268 ? -2.684 -11.523 21.047 1.00 92.25 268 GLU A O 1
ATOM 1977 N N . ALA A 1 269 ? -3.797 -12.105 22.902 1.00 91.38 269 ALA A N 1
ATOM 1978 C CA . ALA A 1 269 ? -5.040 -11.461 22.468 1.00 91.38 269 ALA A CA 1
ATOM 1979 C C . ALA A 1 269 ? -4.883 -9.937 22.365 1.00 91.38 269 ALA A C 1
ATOM 1981 O O . ALA A 1 269 ? -5.443 -9.305 21.464 1.00 91.38 269 ALA A O 1
ATOM 1982 N N . VAL A 1 270 ? -4.089 -9.340 23.261 1.00 90.75 270 VAL A N 1
ATOM 1983 C CA . VAL A 1 270 ? -3.738 -7.912 23.218 1.00 90.75 270 VAL A CA 1
ATOM 1984 C C . VAL A 1 270 ? -2.924 -7.600 21.960 1.00 90.75 270 VAL A C 1
ATOM 1986 O O . VAL A 1 270 ? -3.240 -6.639 21.249 1.00 90.75 270 VAL A O 1
ATOM 1989 N N . GLY A 1 271 ? -1.928 -8.435 21.647 1.00 92.50 271 GLY A N 1
ATOM 1990 C CA . GLY A 1 271 ? -1.144 -8.345 20.414 1.00 92.50 271 GLY A CA 1
ATOM 1991 C C . GLY A 1 271 ? -2.006 -8.500 19.159 1.00 92.50 271 GLY A C 1
ATOM 1992 O O . GLY A 1 271 ? -1.921 -7.674 18.247 1.00 92.50 271 GLY A O 1
ATOM 1993 N N . ALA A 1 272 ? -2.910 -9.482 19.142 1.00 94.88 272 ALA A N 1
ATOM 1994 C CA . ALA A 1 272 ? -3.846 -9.718 18.046 1.00 94.88 272 ALA A CA 1
ATOM 1995 C C . ALA A 1 272 ? -4.797 -8.528 17.837 1.00 94.88 272 ALA A C 1
ATOM 1997 O O . ALA A 1 272 ? -5.018 -8.099 16.702 1.00 94.88 272 ALA A O 1
ATOM 1998 N N . ALA A 1 273 ? -5.317 -7.933 18.916 1.00 94.56 273 ALA A N 1
ATOM 1999 C CA . ALA A 1 273 ? -6.182 -6.759 18.831 1.00 94.56 273 ALA A CA 1
ATOM 2000 C C . ALA A 1 273 ? -5.432 -5.520 18.320 1.00 94.56 273 ALA A C 1
ATOM 2002 O O . ALA A 1 273 ? -5.961 -4.776 17.487 1.00 94.56 273 ALA A O 1
ATOM 2003 N N . ALA A 1 274 ? -4.192 -5.307 18.772 1.00 94.31 274 ALA A N 1
ATOM 2004 C CA . ALA A 1 274 ? -3.340 -4.225 18.282 1.00 94.31 274 ALA A CA 1
ATOM 2005 C C . ALA A 1 274 ? -2.979 -4.413 16.799 1.00 94.31 274 ALA A C 1
ATOM 2007 O O . ALA A 1 274 ? -3.095 -3.462 16.022 1.00 94.31 274 ALA A O 1
ATOM 2008 N N . GLY A 1 275 ? -2.620 -5.633 16.387 1.00 95.56 275 GLY A N 1
ATOM 2009 C CA . GLY A 1 275 ? -2.358 -5.981 14.989 1.00 95.56 275 GLY A CA 1
ATOM 2010 C C . GLY A 1 275 ? -3.580 -5.746 14.100 1.00 95.56 275 GLY A C 1
ATOM 2011 O O . GLY A 1 275 ? -3.482 -5.077 13.071 1.00 95.56 275 GLY A O 1
ATOM 2012 N N . TRP A 1 276 ? -4.760 -6.180 14.549 1.00 96.62 276 TRP A N 1
ATOM 2013 C CA . TRP A 1 276 ? -6.015 -5.952 13.833 1.00 96.62 276 TRP A CA 1
ATOM 2014 C C . TRP A 1 276 ? -6.364 -4.461 13.699 1.00 96.62 276 TRP A C 1
ATOM 2016 O O . TRP A 1 276 ? -6.779 -3.999 12.634 1.00 96.62 276 TRP A O 1
ATOM 2026 N N . LEU A 1 277 ? -6.125 -3.664 14.744 1.00 95.50 277 LEU A N 1
ATOM 2027 C CA . LEU A 1 277 ? -6.295 -2.210 14.693 1.00 95.50 277 LEU A CA 1
ATOM 2028 C C . LEU A 1 277 ? -5.238 -1.497 13.831 1.00 95.50 277 LEU A C 1
ATOM 2030 O O . LEU A 1 277 ? -5.526 -0.423 13.293 1.00 95.50 277 LEU A O 1
ATOM 2034 N N . ALA A 1 278 ? -4.036 -2.056 13.686 1.00 94.31 278 ALA A N 1
ATOM 2035 C CA . ALA A 1 278 ? -2.978 -1.484 12.855 1.00 94.31 278 ALA A CA 1
ATOM 2036 C C . ALA A 1 278 ? -3.280 -1.607 11.351 1.00 94.31 278 ALA A C 1
ATOM 2038 O O . ALA A 1 278 ? -2.840 -0.755 10.569 1.00 94.31 278 ALA A O 1
ATOM 2039 N N . MET A 1 279 ? -4.063 -2.619 10.958 1.00 93.94 279 MET A N 1
ATOM 2040 C CA . MET A 1 279 ? -4.472 -2.829 9.570 1.00 93.94 279 MET A CA 1
ATOM 2041 C C . MET A 1 279 ? -5.360 -1.682 9.047 1.00 93.94 279 MET A C 1
ATOM 2043 O O . MET A 1 279 ? -6.205 -1.154 9.792 1.00 93.94 279 MET A O 1
ATOM 2047 N N . PRO A 1 280 ? -5.202 -1.283 7.767 1.00 92.69 280 PRO A N 1
ATOM 2048 C CA . PRO A 1 280 ? -6.108 -0.350 7.102 1.00 92.69 280 PRO A CA 1
ATOM 2049 C C . PRO A 1 280 ? -7.558 -0.829 7.193 1.00 92.69 280 PRO A C 1
ATOM 2051 O O . PRO A 1 280 ? -7.833 -2.005 7.007 1.00 92.69 280 PRO A O 1
ATOM 2054 N N . ARG A 1 281 ? -8.511 0.082 7.430 1.00 93.06 281 ARG A N 1
ATOM 2055 C CA . ARG A 1 281 ? -9.935 -0.266 7.608 1.00 93.06 281 ARG A CA 1
ATOM 2056 C C . ARG A 1 281 ? -10.508 -1.104 6.456 1.00 93.06 281 ARG A C 1
ATOM 2058 O O . ARG A 1 281 ? -11.305 -1.991 6.716 1.00 93.06 281 ARG A O 1
ATOM 2065 N N . ALA A 1 282 ? -10.084 -0.835 5.222 1.00 91.25 282 ALA A N 1
ATOM 2066 C CA . ALA A 1 282 ? -10.524 -1.573 4.038 1.00 91.25 282 ALA A CA 1
ATOM 2067 C C . ALA A 1 282 ? -10.002 -3.023 3.980 1.00 91.25 282 ALA A C 1
ATOM 2069 O O . ALA A 1 282 ? -10.586 -3.845 3.289 1.00 91.25 282 ALA A O 1
ATOM 2070 N N . GLU A 1 283 ? -8.920 -3.327 4.698 1.00 93.25 283 GLU A N 1
ATOM 2071 C CA . GLU A 1 283 ? -8.278 -4.649 4.742 1.00 93.25 283 GLU A CA 1
ATOM 2072 C C . GLU A 1 283 ? -8.668 -5.438 6.000 1.00 93.25 283 GLU A C 1
ATOM 2074 O O . GLU A 1 283 ? -8.231 -6.568 6.189 1.00 93.25 283 GLU A O 1
ATOM 2079 N N . ARG A 1 284 ? -9.473 -4.853 6.896 1.00 95.12 284 ARG A N 1
ATOM 2080 C CA . ARG A 1 284 ? -9.873 -5.527 8.132 1.00 95.12 284 ARG A CA 1
ATOM 2081 C C . ARG A 1 284 ? -10.926 -6.582 7.847 1.00 95.12 284 ARG A C 1
ATOM 2083 O O . ARG A 1 284 ? -12.085 -6.269 7.575 1.00 95.12 284 ARG A O 1
ATOM 2090 N N . GLU A 1 285 ? -10.523 -7.829 8.017 1.00 94.94 285 GLU A N 1
ATOM 2091 C CA . GLU A 1 285 ? -11.433 -8.964 8.070 1.00 94.94 285 GLU A CA 1
ATOM 2092 C C . GLU A 1 285 ? -12.195 -9.012 9.401 1.00 94.94 285 GLU A C 1
ATOM 2094 O O . GLU A 1 285 ? -11.915 -8.259 10.346 1.00 94.94 285 GLU A O 1
ATOM 2099 N N . ARG A 1 286 ? -13.182 -9.913 9.471 1.00 97.06 286 ARG A N 1
ATOM 2100 C CA . ARG A 1 286 ? -13.973 -10.144 10.681 1.00 97.06 286 ARG A CA 1
ATOM 2101 C C . ARG A 1 286 ? -13.028 -10.453 11.851 1.00 97.06 286 ARG A C 1
ATOM 2103 O O . ARG A 1 286 ? -12.254 -11.403 11.754 1.00 97.06 286 ARG A O 1
ATOM 2110 N N . PRO A 1 287 ? -13.071 -9.679 12.949 1.00 96.44 287 PRO A N 1
ATOM 2111 C CA . PRO A 1 287 ? -12.151 -9.888 14.058 1.00 96.44 287 PRO A CA 1
ATOM 2112 C C . PRO A 1 287 ? -12.411 -11.231 14.741 1.00 96.44 287 PRO A C 1
ATOM 2114 O O . PRO A 1 287 ? -13.560 -11.655 14.895 1.00 96.44 287 PRO A O 1
ATOM 2117 N N . ALA A 1 288 ? -11.335 -11.864 15.207 1.00 96.69 288 ALA A N 1
ATOM 2118 C CA . ALA A 1 288 ? -11.421 -13.036 16.066 1.00 96.69 288 ALA A CA 1
ATOM 2119 C C . ALA A 1 288 ? -12.158 -12.702 17.374 1.00 96.69 288 ALA A C 1
ATOM 2121 O O . ALA A 1 288 ? -12.180 -11.554 17.831 1.00 96.69 288 ALA A O 1
ATOM 2122 N N . ARG A 1 289 ? -12.745 -13.723 18.008 1.00 95.62 289 ARG A N 1
ATOM 2123 C CA . ARG A 1 289 ? -13.532 -13.558 19.240 1.00 95.62 289 ARG A CA 1
ATOM 2124 C C . ARG A 1 289 ? -12.725 -12.889 20.357 1.00 95.62 289 ARG A C 1
ATOM 2126 O O . ARG A 1 289 ? -13.271 -12.051 21.072 1.00 95.62 289 ARG A O 1
ATOM 2133 N N . ASP A 1 290 ? -11.435 -13.191 20.454 1.00 94.19 290 ASP A N 1
ATOM 2134 C CA . ASP A 1 290 ? -10.558 -12.626 21.483 1.00 94.19 290 ASP A CA 1
ATOM 2135 C C . ASP A 1 290 ? -10.243 -11.151 21.222 1.00 94.19 290 ASP A C 1
ATOM 2137 O O . ASP A 1 290 ? -10.268 -10.345 22.148 1.00 94.19 290 ASP A O 1
ATOM 2141 N N . VAL A 1 291 ? -10.101 -10.752 19.952 1.00 95.19 291 VAL A N 1
ATOM 2142 C CA . VAL A 1 291 ? -9.987 -9.336 19.565 1.00 95.19 291 VAL A CA 1
ATOM 2143 C C . VAL A 1 291 ? -11.245 -8.567 19.969 1.00 95.19 291 VAL A C 1
ATOM 2145 O O . VAL A 1 291 ? -11.149 -7.483 20.544 1.00 95.19 291 VAL A O 1
ATOM 2148 N N . VAL A 1 292 ? -12.431 -9.136 19.724 1.00 95.50 292 VAL A N 1
ATOM 2149 C CA . VAL A 1 292 ? -13.703 -8.522 20.140 1.00 95.50 292 VAL A CA 1
ATOM 2150 C C . VAL A 1 292 ? -13.780 -8.404 21.664 1.00 95.50 292 VAL A C 1
ATOM 2152 O O . VAL A 1 292 ? -14.185 -7.355 22.157 1.00 95.50 292 VAL A O 1
ATOM 2155 N N . ARG A 1 293 ? -13.351 -9.426 22.417 1.00 92.44 293 ARG A N 1
ATOM 2156 C CA . ARG A 1 293 ? -13.313 -9.394 23.892 1.00 92.44 293 ARG A CA 1
ATOM 2157 C C . ARG A 1 293 ? -12.367 -8.321 24.427 1.00 92.44 293 ARG A C 1
ATOM 2159 O O . ARG A 1 293 ? -12.771 -7.558 25.301 1.00 92.44 293 ARG A O 1
ATOM 2166 N N . VAL A 1 294 ? -11.153 -8.216 23.881 1.00 92.44 294 VAL A N 1
ATOM 2167 C CA . VAL A 1 294 ? -10.178 -7.181 24.267 1.00 92.44 294 VAL A CA 1
ATOM 2168 C C . VAL A 1 294 ? -10.731 -5.784 23.976 1.00 92.44 294 VAL A C 1
ATOM 2170 O O . VAL A 1 294 ? -10.652 -4.897 24.826 1.00 92.44 294 VAL A O 1
ATOM 2173 N N . LEU A 1 295 ? -11.339 -5.577 22.803 1.00 93.69 295 LEU A N 1
ATOM 2174 C CA . LEU A 1 295 ? -11.937 -4.288 22.443 1.00 93.69 295 LEU A CA 1
ATOM 2175 C C . LEU A 1 295 ? -13.161 -3.955 23.309 1.00 93.69 295 LEU A C 1
ATOM 2177 O O . LEU A 1 295 ? -13.291 -2.815 23.753 1.00 93.69 295 LEU A O 1
ATOM 2181 N N . ALA A 1 296 ? -14.004 -4.939 23.623 1.00 91.81 296 ALA A N 1
ATOM 2182 C CA . ALA A 1 296 ? -15.136 -4.768 24.530 1.00 91.81 296 ALA A CA 1
ATOM 2183 C C . ALA A 1 296 ? -14.678 -4.406 25.950 1.00 91.81 296 ALA A C 1
ATOM 2185 O O . ALA A 1 296 ? -15.213 -3.468 26.541 1.00 91.81 296 ALA A O 1
ATOM 2186 N N . ALA A 1 297 ? -13.639 -5.074 26.465 1.00 88.56 297 ALA A N 1
ATOM 2187 C CA . ALA A 1 297 ? -13.018 -4.738 27.748 1.00 88.56 297 ALA A CA 1
ATOM 2188 C C . ALA A 1 297 ? -12.443 -3.311 27.750 1.00 88.56 297 ALA A C 1
ATOM 2190 O O . ALA A 1 297 ? -12.544 -2.600 28.745 1.00 88.56 297 ALA A O 1
ATOM 2191 N N . ALA A 1 298 ? -11.927 -2.859 26.606 1.00 89.31 298 ALA A N 1
ATOM 2192 C CA . ALA A 1 298 ? -11.496 -1.485 26.351 1.00 89.31 298 ALA A CA 1
ATOM 2193 C C . ALA A 1 298 ? -12.657 -0.473 26.169 1.00 89.31 298 ALA A C 1
ATOM 2195 O O . ALA A 1 298 ? -12.417 0.675 25.777 1.00 89.31 298 ALA A O 1
ATOM 2196 N N . GLY A 1 299 ? -13.913 -0.871 26.406 1.00 90.62 299 GLY A N 1
ATOM 2197 C CA . GLY A 1 299 ? -15.091 -0.014 26.242 1.00 90.62 299 GLY A CA 1
ATOM 2198 C C . GLY A 1 299 ? -15.385 0.329 24.780 1.00 90.62 299 GLY A C 1
ATOM 2199 O O . GLY A 1 299 ? -15.890 1.414 24.474 1.00 90.62 299 GLY A O 1
ATOM 2200 N N . ARG A 1 300 ? -15.016 -0.554 23.848 1.00 94.00 300 ARG A N 1
ATOM 2201 C CA . ARG A 1 300 ? -15.206 -0.375 22.409 1.00 94.00 300 ARG A CA 1
ATOM 2202 C C . ARG A 1 300 ? -16.047 -1.496 21.814 1.00 94.00 300 ARG A C 1
ATOM 2204 O O . ARG A 1 300 ? -15.871 -2.663 22.130 1.00 94.00 300 ARG A O 1
ATOM 2211 N N . GLU A 1 301 ? -16.935 -1.132 20.902 1.00 95.25 301 GLU A N 1
ATOM 2212 C CA . GLU A 1 301 ? -17.758 -2.082 20.162 1.00 95.25 301 GLU A CA 1
ATOM 2213 C C . GLU A 1 301 ? -17.239 -2.190 18.731 1.00 95.25 301 GLU A C 1
ATOM 2215 O O . GLU A 1 301 ? -16.958 -1.174 18.081 1.00 95.25 301 GLU A O 1
ATOM 2220 N N . VAL A 1 302 ? -17.114 -3.422 18.245 1.00 96.56 302 VAL A N 1
ATOM 2221 C CA . VAL A 1 302 ? -16.809 -3.701 16.844 1.00 96.56 302 VAL A CA 1
ATOM 2222 C C . VAL A 1 302 ? -18.121 -3.817 16.080 1.00 96.56 302 VAL A C 1
ATOM 2224 O O . VAL A 1 302 ? -19.009 -4.557 16.490 1.00 96.56 302 VAL A O 1
ATOM 2227 N N . TYR A 1 303 ? -18.242 -3.107 14.965 1.00 95.88 303 TYR A N 1
ATOM 2228 C CA . TYR A 1 303 ? -19.429 -3.131 14.118 1.00 95.88 303 TYR A CA 1
ATOM 2229 C C . TYR A 1 303 ? -19.035 -3.195 12.645 1.00 95.88 303 TYR A C 1
ATOM 2231 O O . TYR A 1 303 ? -17.961 -2.734 12.249 1.00 95.88 303 TYR A O 1
ATOM 2239 N N . LEU A 1 304 ? -19.922 -3.759 11.831 1.00 97.12 304 LEU A N 1
ATOM 2240 C CA . LEU A 1 304 ? -19.815 -3.701 10.381 1.00 97.12 304 LEU A CA 1
ATOM 2241 C C . LEU A 1 304 ? -20.389 -2.361 9.920 1.00 97.12 304 LEU A C 1
ATOM 2243 O O . LEU A 1 304 ? -21.559 -2.064 10.161 1.00 97.12 304 LEU A O 1
ATOM 2247 N N . ALA A 1 305 ? -19.560 -1.518 9.322 1.00 95.06 305 ALA A N 1
ATOM 2248 C CA . ALA A 1 305 ? -20.009 -0.232 8.819 1.00 95.06 305 ALA A CA 1
ATOM 2249 C C . ALA A 1 305 ? -20.716 -0.374 7.459 1.00 95.06 305 ALA A C 1
ATOM 2251 O O . ALA A 1 305 ? -20.640 -1.410 6.803 1.00 95.06 305 ALA A O 1
ATOM 2252 N N . ALA A 1 306 ? -21.412 0.684 7.030 1.00 92.38 306 ALA A N 1
ATOM 2253 C CA . ALA A 1 306 ? -22.199 0.684 5.792 1.00 92.38 306 ALA A CA 1
ATOM 2254 C C . ALA A 1 306 ? -21.359 0.441 4.521 1.00 92.38 306 ALA A C 1
ATOM 2256 O O . ALA A 1 306 ? -21.892 0.013 3.504 1.00 92.38 306 ALA A O 1
ATOM 2257 N N . ASP A 1 307 ? -20.049 0.691 4.584 1.00 91.56 307 ASP A N 1
ATOM 2258 C CA . ASP A 1 307 ? -19.077 0.386 3.530 1.00 91.56 307 ASP A CA 1
ATOM 2259 C C . ASP A 1 307 ? -18.650 -1.096 3.503 1.00 91.56 307 ASP A C 1
ATOM 2261 O O . ASP A 1 307 ? -17.788 -1.466 2.711 1.00 91.56 307 ASP A O 1
ATOM 2265 N N . GLY A 1 308 ? -19.223 -1.946 4.363 1.00 92.31 308 GLY A N 1
ATOM 2266 C CA . GLY A 1 308 ? -18.869 -3.363 4.498 1.00 92.31 308 GLY A CA 1
ATOM 2267 C C . GLY A 1 308 ? -17.563 -3.608 5.259 1.00 92.31 308 GLY A C 1
ATOM 2268 O O . GLY A 1 308 ? -17.146 -4.753 5.407 1.00 92.31 308 GLY A O 1
ATOM 2269 N N . ALA A 1 309 ? -16.915 -2.553 5.761 1.00 93.88 309 ALA A N 1
ATOM 2270 C CA . ALA A 1 309 ? -15.674 -2.658 6.515 1.00 93.88 309 ALA A CA 1
ATOM 2271 C C . ALA A 1 309 ? -15.937 -2.778 8.021 1.00 93.88 309 ALA A C 1
ATOM 2273 O O . ALA A 1 309 ? -16.821 -2.117 8.575 1.00 93.88 309 ALA A O 1
ATOM 2274 N N . TRP A 1 310 ? -15.12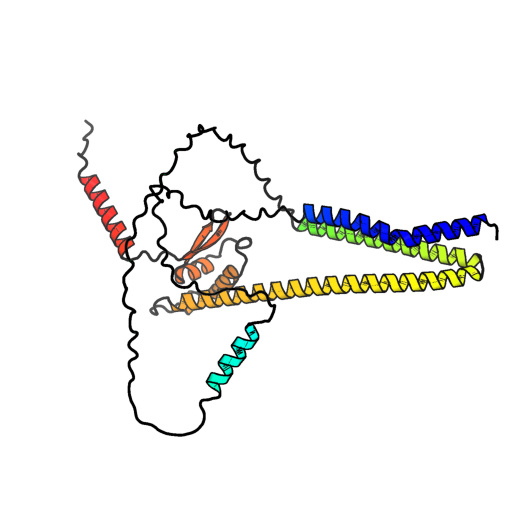1 -3.569 8.718 1.00 95.81 310 TRP A N 1
ATOM 2275 C CA . TRP A 1 310 ? -15.192 -3.665 10.173 1.00 95.81 310 TRP A CA 1
ATOM 2276 C C . TRP A 1 310 ? -14.557 -2.440 10.839 1.00 95.81 310 TRP A C 1
ATOM 2278 O O . TRP A 1 310 ? -13.385 -2.103 10.633 1.00 95.81 310 TRP A O 1
ATOM 2288 N N . ALA A 1 311 ? -15.342 -1.767 11.673 1.00 94.69 311 ALA A N 1
ATOM 2289 C CA . ALA A 1 311 ? -14.965 -0.552 12.373 1.00 94.69 311 ALA A CA 1
ATOM 2290 C C . ALA A 1 311 ? -15.156 -0.704 13.885 1.00 94.69 311 ALA A C 1
ATOM 2292 O O . ALA A 1 311 ? -15.803 -1.627 14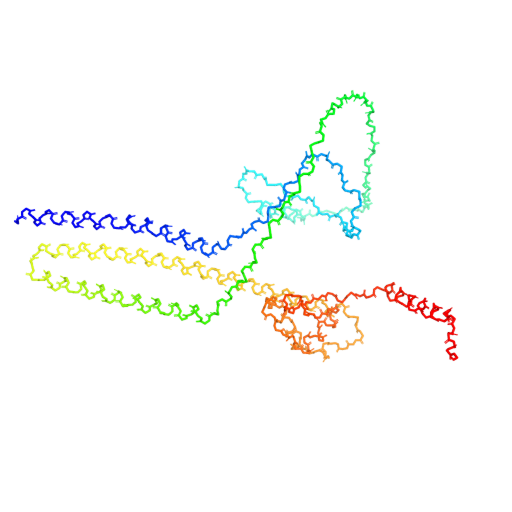.373 1.00 94.69 311 ALA A O 1
ATOM 2293 N N . VAL A 1 312 ? -14.559 0.220 14.636 1.00 95.38 312 VAL A N 1
ATOM 2294 C CA . VAL A 1 312 ? -14.631 0.246 16.098 1.00 95.38 312 VAL A CA 1
ATOM 2295 C C . VAL A 1 312 ? -15.202 1.582 16.529 1.00 95.38 312 VAL A C 1
ATOM 2297 O O . VAL A 1 312 ? -14.739 2.630 16.072 1.00 95.38 312 VAL A O 1
ATOM 2300 N N . ARG A 1 313 ? -16.206 1.561 17.403 1.00 94.50 313 ARG A N 1
ATOM 2301 C CA . ARG A 1 313 ? -16.777 2.765 18.018 1.00 94.50 313 ARG A CA 1
ATOM 2302 C C . ARG A 1 313 ? -16.601 2.705 19.530 1.00 94.50 313 ARG A C 1
ATOM 2304 O O . ARG A 1 313 ? -16.512 1.609 20.082 1.00 94.50 313 ARG A O 1
ATOM 2311 N N . PRO A 1 314 ? -16.496 3.852 20.225 1.00 92.50 314 PRO A N 1
ATOM 2312 C CA . PRO A 1 314 ? -16.711 3.842 21.665 1.00 92.50 314 PRO A CA 1
ATOM 2313 C C . PRO A 1 314 ? -18.073 3.216 21.942 1.00 92.50 314 PRO A C 1
ATOM 2315 O O . PRO A 1 314 ? -19.056 3.620 21.317 1.00 92.50 314 PRO A O 1
ATOM 2318 N N . VAL A 1 315 ? -18.122 2.240 22.852 1.00 90.25 315 VAL A N 1
ATOM 2319 C CA . VAL A 1 315 ? -19.388 1.912 23.504 1.00 90.25 315 VAL A CA 1
ATOM 2320 C C . VAL A 1 315 ? -19.788 3.223 24.146 1.00 90.25 315 VAL A C 1
ATOM 2322 O O . VAL A 1 315 ? -19.030 3.767 24.954 1.00 90.25 315 VAL A O 1
ATOM 2325 N N . ALA A 1 316 ? -20.903 3.801 23.703 1.00 82.56 316 ALA A N 1
ATOM 2326 C CA . ALA A 1 316 ? -21.475 4.918 24.421 1.00 82.56 316 ALA A CA 1
ATOM 2327 C C . ALA A 1 316 ? -21.688 4.377 25.828 1.00 82.56 316 ALA A C 1
ATOM 2329 O O . ALA A 1 316 ? -22.537 3.508 26.021 1.00 82.56 316 ALA A O 1
ATOM 2330 N N . VAL A 1 317 ? -20.839 4.794 26.775 1.00 73.12 317 VAL A N 1
ATOM 2331 C CA . VAL A 1 317 ? -21.095 4.547 28.186 1.00 73.12 317 VAL A CA 1
ATOM 2332 C C . VAL A 1 317 ? -22.457 5.161 28.348 1.00 73.12 317 VAL A C 1
ATOM 2334 O O . VAL A 1 317 ? -22.582 6.379 28.208 1.00 73.12 317 VAL A O 1
ATOM 2337 N N . ALA A 1 318 ? -23.470 4.307 28.472 1.00 65.12 318 ALA A N 1
ATOM 2338 C CA . ALA A 1 318 ? -24.813 4.746 28.717 1.00 65.12 318 ALA A CA 1
ATOM 2339 C C . ALA A 1 318 ? -24.664 5.546 30.000 1.00 65.12 318 ALA A C 1
ATOM 2341 O O . ALA A 1 318 ? -24.457 4.985 31.080 1.00 65.12 318 ALA A O 1
ATOM 2342 N N . THR A 1 319 ? -24.598 6.873 29.862 1.00 64.12 319 THR A N 1
ATOM 2343 C CA . THR A 1 319 ? -24.494 7.769 31.000 1.00 64.12 319 THR A CA 1
ATOM 2344 C C . THR A 1 319 ? -25.618 7.330 31.913 1.00 64.12 319 THR A C 1
ATOM 2346 O O . THR A 1 319 ? -26.685 6.966 31.412 1.00 64.12 319 THR A O 1
ATOM 2349 N N . ARG A 1 320 ? -25.393 7.266 33.230 1.00 66.88 320 ARG A N 1
ATOM 2350 C CA . ARG A 1 320 ? -26.441 6.832 34.174 1.00 66.88 320 ARG A CA 1
ATOM 2351 C C . ARG A 1 320 ? -27.790 7.488 33.855 1.00 66.88 320 ARG A C 1
ATOM 2353 O O . ARG A 1 320 ? -28.821 6.844 33.977 1.00 66.88 320 ARG A O 1
ATOM 2360 N N . ASP A 1 321 ? -27.755 8.712 33.335 1.00 70.25 321 ASP A N 1
ATOM 2361 C CA . ASP A 1 321 ? -28.902 9.454 32.821 1.00 70.25 321 ASP A CA 1
ATOM 2362 C C . ASP A 1 321 ? -29.599 8.836 31.607 1.00 70.25 321 ASP A C 1
ATOM 2364 O O . ASP A 1 321 ? -30.819 8.878 31.551 1.00 70.25 321 ASP A O 1
ATOM 2368 N N . SER A 1 322 ? -28.881 8.272 30.636 1.00 74.69 322 SER A N 1
ATOM 2369 C CA . SER A 1 322 ? -29.485 7.534 29.519 1.00 74.69 322 SER A CA 1
ATOM 2370 C C . SER A 1 322 ? -30.159 6.248 29.994 1.00 74.69 322 SER A C 1
ATOM 2372 O O . SER A 1 322 ? -31.306 6.031 29.637 1.00 74.69 322 SER A O 1
ATOM 2374 N N . VAL A 1 323 ? -29.528 5.466 30.882 1.00 75.56 323 VAL A N 1
ATOM 2375 C CA . VAL A 1 323 ? -30.153 4.267 31.477 1.00 75.56 323 VAL A CA 1
ATOM 2376 C C . VAL A 1 323 ? -31.374 4.656 32.309 1.00 75.56 323 VAL A C 1
ATOM 2378 O O . VAL A 1 323 ? -32.412 4.004 32.234 1.00 75.56 323 VAL A O 1
ATOM 2381 N N . ARG A 1 324 ? -31.278 5.752 33.072 1.00 80.19 324 ARG A N 1
ATOM 2382 C CA . ARG A 1 324 ? -32.392 6.289 33.856 1.00 80.19 324 ARG A CA 1
ATOM 2383 C C . ARG A 1 324 ? -33.521 6.783 32.955 1.00 80.19 324 ARG A C 1
ATOM 2385 O O . ARG A 1 324 ? -34.668 6.473 33.243 1.00 80.19 324 ARG A O 1
ATOM 2392 N N . ARG A 1 325 ? -33.221 7.494 31.863 1.00 82.56 325 ARG A N 1
ATOM 2393 C CA . ARG A 1 325 ? -34.219 7.935 30.873 1.00 82.56 325 ARG A CA 1
ATOM 2394 C C . ARG A 1 325 ? -34.891 6.755 30.186 1.00 82.56 325 ARG A C 1
ATOM 2396 O O . ARG A 1 325 ? -36.109 6.753 30.086 1.00 82.56 325 ARG A O 1
ATOM 2403 N N . ASP A 1 326 ? -34.131 5.738 29.798 1.00 83.81 326 ASP A N 1
ATOM 2404 C CA . ASP A 1 326 ? -34.670 4.512 29.204 1.00 83.81 326 ASP A CA 1
ATOM 2405 C C . ASP A 1 326 ? -35.576 3.759 30.186 1.00 83.81 326 ASP A C 1
ATOM 2407 O O . ASP A 1 326 ? -36.644 3.275 29.818 1.00 83.81 326 ASP A O 1
ATOM 2411 N N . ALA A 1 327 ? -35.177 3.677 31.459 1.00 86.12 327 ALA A N 1
ATOM 2412 C CA . ALA A 1 327 ? -35.983 3.054 32.504 1.00 86.12 327 ALA A CA 1
ATOM 2413 C C . ALA A 1 327 ? -37.273 3.841 32.788 1.00 86.12 327 ALA A C 1
ATOM 2415 O O . ALA A 1 327 ? -38.324 3.233 33.000 1.00 86.12 327 ALA A O 1
ATOM 2416 N N . VAL A 1 328 ? -37.207 5.177 32.768 1.00 91.88 328 VAL A N 1
ATOM 2417 C CA . VAL A 1 328 ? -38.375 6.062 32.908 1.00 91.88 328 VAL A CA 1
ATOM 2418 C C . VAL A 1 328 ? -39.308 5.891 31.710 1.00 91.88 328 VAL A C 1
ATOM 2420 O O . VAL A 1 328 ? -40.479 5.594 31.916 1.00 91.88 328 VAL A O 1
ATOM 2423 N N . ALA A 1 329 ? -38.788 5.940 30.482 1.00 90.19 329 ALA A N 1
ATOM 2424 C CA . ALA A 1 329 ? -39.571 5.743 29.262 1.00 90.19 329 ALA A CA 1
ATOM 2425 C C . ALA A 1 329 ? -40.261 4.367 29.233 1.00 90.19 329 ALA A C 1
ATOM 2427 O O . ALA A 1 329 ? -41.434 4.264 28.882 1.00 90.19 329 ALA A O 1
ATOM 2428 N N . ARG A 1 330 ? -39.580 3.298 29.677 1.00 91.69 330 ARG A N 1
ATOM 2429 C CA . ARG A 1 330 ? -40.198 1.964 29.811 1.00 91.69 330 ARG A CA 1
ATOM 2430 C C . ARG A 1 330 ? -41.283 1.919 30.888 1.00 91.69 330 ARG A C 1
ATOM 2432 O O . ARG A 1 330 ? -42.264 1.202 30.713 1.00 91.69 330 ARG A O 1
ATOM 2439 N N . ARG A 1 331 ? -41.125 2.647 32.001 1.00 94.31 331 ARG A N 1
ATOM 2440 C CA . ARG A 1 331 ? -42.177 2.770 33.029 1.00 94.31 331 ARG A CA 1
ATOM 2441 C C . ARG A 1 331 ? -43.389 3.530 32.501 1.00 94.31 331 ARG A C 1
ATOM 2443 O O . ARG A 1 331 ? -44.505 3.084 32.737 1.00 94.31 331 ARG A O 1
ATOM 2450 N N . GLU A 1 332 ? -43.175 4.626 31.781 1.00 94.06 332 GLU A N 1
ATOM 2451 C CA . GLU A 1 332 ? -44.248 5.412 31.165 1.00 94.06 332 GLU A CA 1
ATOM 2452 C C . GLU A 1 332 ? -45.000 4.604 30.106 1.00 94.06 332 GLU A C 1
ATOM 2454 O O . GLU A 1 332 ? -46.227 4.587 30.125 1.00 94.06 332 GLU A O 1
ATOM 2459 N N . ALA A 1 333 ? -44.291 3.852 29.259 1.00 91.94 333 ALA A N 1
ATOM 2460 C CA . ALA A 1 333 ? -44.912 2.964 28.278 1.00 91.94 333 ALA A CA 1
ATOM 2461 C C . ALA A 1 333 ? -45.799 1.894 28.941 1.00 91.94 333 ALA A C 1
ATOM 2463 O O . ALA A 1 333 ? -46.948 1.723 28.545 1.00 91.94 333 ALA A O 1
ATOM 2464 N N . ARG A 1 334 ? -45.318 1.236 30.009 1.00 93.50 334 ARG A N 1
ATOM 2465 C CA . ARG A 1 334 ? -46.131 0.265 30.770 1.00 93.50 334 ARG A CA 1
ATOM 2466 C C . ARG A 1 334 ? -47.329 0.915 31.464 1.00 93.50 334 ARG A C 1
ATOM 2468 O O . ARG A 1 334 ? -48.393 0.312 31.543 1.00 93.50 334 ARG A O 1
ATOM 2475 N N . ALA A 1 335 ? -47.168 2.134 31.979 1.00 92.69 335 ALA A N 1
ATOM 2476 C CA . ALA A 1 335 ? -48.265 2.873 32.600 1.00 92.69 335 ALA A CA 1
ATOM 2477 C C . ALA A 1 335 ? -49.321 3.306 31.570 1.00 92.69 335 ALA A C 1
ATOM 2479 O O . ALA A 1 335 ? -50.509 3.306 31.884 1.00 92.69 335 ALA A O 1
ATOM 2480 N N . ALA A 1 336 ? -48.905 3.651 30.349 1.00 90.75 336 ALA A N 1
ATOM 2481 C CA . ALA A 1 336 ? -49.811 3.944 29.243 1.00 90.75 336 ALA A CA 1
ATOM 2482 C C . ALA A 1 336 ? -50.568 2.687 28.789 1.00 90.75 336 ALA A C 1
ATOM 2484 O O . ALA A 1 336 ? -51.777 2.746 28.585 1.00 90.75 336 ALA A O 1
ATOM 2485 N N . GLU A 1 337 ? -49.887 1.543 28.718 1.00 90.25 337 GLU A N 1
ATOM 2486 C CA . GLU A 1 337 ? -50.495 0.254 28.370 1.00 90.25 337 GLU A CA 1
ATOM 2487 C C . GLU A 1 337 ? -51.541 -0.190 29.407 1.00 90.25 337 GLU A C 1
ATOM 2489 O O . GLU A 1 337 ? -52.627 -0.626 29.041 1.00 90.25 337 GLU A O 1
ATOM 2494 N N . ALA A 1 338 ? -51.283 0.034 30.700 1.00 89.56 338 ALA A N 1
ATOM 2495 C CA . ALA A 1 338 ? -52.248 -0.235 31.771 1.00 89.56 338 ALA A CA 1
ATOM 2496 C C . ALA A 1 338 ? -53.482 0.692 31.757 1.00 89.56 338 ALA A C 1
ATOM 2498 O O . ALA A 1 338 ? -54.486 0.383 32.398 1.00 89.56 338 ALA A O 1
ATOM 2499 N N . ARG A 1 339 ? -53.412 1.836 31.064 1.00 86.31 339 ARG A N 1
ATOM 2500 C CA . ARG A 1 339 ? -54.524 2.793 30.926 1.00 86.31 339 ARG A CA 1
ATOM 2501 C C . ARG A 1 339 ? -55.374 2.557 29.686 1.00 86.31 339 ARG A C 1
ATOM 2503 O O . ARG A 1 339 ? -56.419 3.193 29.561 1.00 86.31 339 ARG A O 1
ATOM 2510 N N . LEU A 1 340 ? -54.951 1.686 28.772 1.00 82.62 340 LEU A N 1
ATOM 2511 C CA . LEU A 1 340 ? -55.792 1.333 27.640 1.00 82.62 340 LEU A CA 1
ATOM 2512 C C . LEU A 1 340 ? -56.991 0.529 28.164 1.00 82.62 340 LEU A C 1
ATOM 2514 O O . LEU A 1 340 ? -56.792 -0.468 28.864 1.00 82.62 340 LEU A O 1
ATOM 2518 N N . PRO A 1 341 ? -58.233 0.963 27.879 1.00 76.81 341 PRO A N 1
ATOM 2519 C CA . PRO A 1 341 ? -59.415 0.228 28.292 1.00 76.81 341 PRO A CA 1
ATOM 2520 C C . PRO A 1 341 ? -59.323 -1.176 27.707 1.00 76.81 341 PRO A C 1
ATOM 2522 O O . PRO A 1 341 ? -59.071 -1.354 26.514 1.00 76.81 341 PRO A O 1
ATOM 2525 N N . ARG A 1 342 ? -59.473 -2.176 28.575 1.00 73.75 342 ARG A N 1
ATOM 2526 C CA . ARG A 1 342 ? -59.444 -3.583 28.194 1.00 73.75 342 ARG A CA 1
ATOM 2527 C C . ARG A 1 342 ? -60.625 -3.803 27.253 1.00 73.75 342 ARG A C 1
ATOM 2529 O O . ARG A 1 342 ? -61.761 -3.888 27.709 1.00 73.75 342 ARG A O 1
ATOM 2536 N N . VAL A 1 343 ? -60.367 -3.811 25.947 1.00 70.56 343 VAL A N 1
ATOM 2537 C CA . VAL A 1 343 ? -61.379 -4.137 24.943 1.00 70.56 343 VAL A CA 1
ATOM 2538 C C . VAL A 1 343 ? -61.697 -5.613 25.140 1.00 70.56 343 VAL A C 1
ATOM 2540 O O . VAL A 1 343 ? -60.948 -6.492 24.716 1.00 70.56 343 VAL A O 1
ATOM 2543 N N . VAL A 1 344 ? -62.757 -5.878 25.898 1.00 69.69 344 VAL A N 1
ATOM 2544 C CA . VAL A 1 344 ? -63.354 -7.203 25.999 1.00 69.69 344 VAL A CA 1
ATOM 2545 C C . VAL A 1 344 ? -64.092 -7.394 24.683 1.00 69.69 344 VAL A C 1
ATOM 2547 O O . VAL A 1 344 ? -65.169 -6.840 24.492 1.00 69.69 344 VAL A O 1
ATOM 2550 N N . ASN A 1 345 ? -63.459 -8.096 23.745 1.00 64.38 345 ASN A N 1
ATOM 2551 C CA . ASN A 1 345 ? -64.163 -8.592 22.571 1.00 64.38 345 ASN A CA 1
ATOM 2552 C C . ASN A 1 345 ? -65.206 -9.597 23.072 1.00 64.38 345 ASN A C 1
ATOM 2554 O O . ASN A 1 345 ? -64.834 -10.649 23.596 1.00 64.38 345 ASN A O 1
ATOM 2558 N N . GLY A 1 346 ? -66.475 -9.200 22.988 1.00 63.09 346 GLY A N 1
ATOM 2559 C CA . GLY A 1 346 ? -67.627 -10.092 23.076 1.00 63.09 346 GLY A CA 1
ATOM 2560 C C . GLY A 1 346 ? -67.868 -10.789 21.750 1.00 63.09 346 GLY A C 1
ATOM 2561 O O . GLY A 1 346 ? -67.548 -10.175 20.706 1.00 63.09 346 GLY A O 1
#

Organism: NCBI:txid2593070